Protein AF-A0A6I7PYE2-F1 (afdb_monomer_lite)

pLDDT: mean 78.67, std 21.91, range [22.91, 98.56]

Structure (mmCIF, N/CA/C/O backbone):
data_AF-A0A6I7PYE2-F1
#
_entry.id   AF-A0A6I7PYE2-F1
#
loop_
_atom_site.group_PDB
_atom_site.id
_atom_site.type_symbol
_atom_site.label_atom_id
_atom_site.label_alt_id
_atom_site.label_comp_id
_atom_site.label_asym_id
_atom_site.label_entity_id
_atom_site.label_seq_id
_atom_site.pdbx_PDB_ins_code
_atom_site.Cartn_x
_atom_site.Cartn_y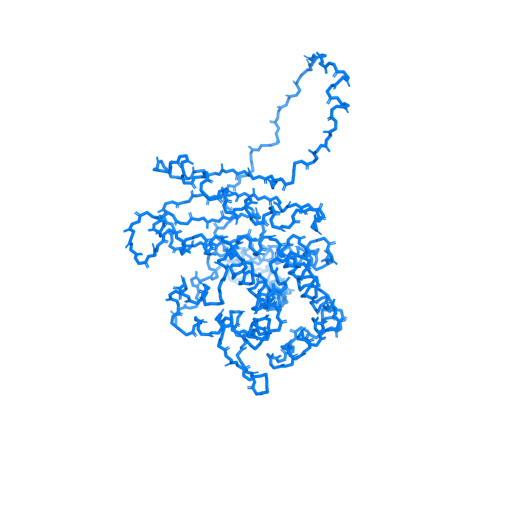
_atom_site.Cartn_z
_atom_site.occupancy
_atom_site.B_iso_or_equiv
_atom_site.auth_seq_id
_atom_site.auth_comp_id
_atom_site.auth_asym_id
_atom_site.auth_atom_id
_atom_site.pdbx_PDB_model_num
ATOM 1 N N . MET A 1 1 ? 2.285 15.926 23.247 1.00 26.69 1 MET A N 1
ATOM 2 C CA . MET A 1 1 ? 0.847 16.260 23.079 1.00 26.69 1 MET A CA 1
ATOM 3 C C . MET A 1 1 ? 0.514 16.662 21.628 1.00 26.69 1 MET A C 1
ATOM 5 O O . MET A 1 1 ? 0.030 17.762 21.401 1.00 26.69 1 MET A O 1
ATOM 9 N N . ARG A 1 2 ? 0.777 15.803 20.625 1.00 23.55 2 ARG A N 1
ATOM 10 C CA . ARG A 1 2 ? 0.498 16.093 19.195 1.00 23.55 2 ARG A CA 1
ATOM 11 C C . ARG A 1 2 ? 0.033 14.871 18.367 1.00 23.55 2 ARG A C 1
ATOM 13 O O . ARG A 1 2 ? 0.072 14.926 17.152 1.00 23.55 2 ARG A O 1
ATOM 20 N N . SER A 1 3 ? -0.454 13.800 19.005 1.00 28.22 3 SER A N 1
ATOM 21 C CA . SER A 1 3 ? -0.825 12.544 18.313 1.00 28.22 3 SER A CA 1
ATOM 22 C C . SER A 1 3 ? -2.333 12.279 18.186 1.00 28.22 3 SER A C 1
ATOM 24 O O . SER A 1 3 ? -2.726 11.251 17.653 1.00 28.22 3 SER A O 1
ATOM 26 N N . TRP A 1 4 ? -3.193 13.185 18.667 1.00 24.52 4 TRP A N 1
ATOM 27 C CA . TRP A 1 4 ? -4.652 12.972 18.685 1.00 24.52 4 TRP A CA 1
ATOM 28 C C . TRP A 1 4 ? -5.385 13.563 17.470 1.00 24.52 4 TRP A C 1
ATOM 30 O O . TRP A 1 4 ? -6.511 13.170 17.185 1.00 24.52 4 TRP A O 1
ATOM 40 N N . TYR A 1 5 ? -4.750 14.459 16.707 1.00 24.28 5 TYR A N 1
ATOM 41 C CA . TYR A 1 5 ? -5.383 15.084 15.537 1.00 24.28 5 TYR A CA 1
ATOM 42 C C . TYR A 1 5 ? -5.463 14.164 14.307 1.00 24.28 5 TYR A C 1
ATOM 44 O O . TYR A 1 5 ? -6.298 14.401 13.441 1.00 24.28 5 TYR A O 1
ATOM 52 N N . PHE A 1 6 ? -4.666 13.090 14.249 1.00 30.31 6 PHE A N 1
ATOM 53 C CA . PHE A 1 6 ? -4.719 12.121 13.147 1.00 30.31 6 PHE A CA 1
ATOM 54 C C . PHE A 1 6 ? -5.844 11.086 13.332 1.00 30.31 6 PHE A C 1
ATOM 56 O O . PHE A 1 6 ? -6.504 10.706 12.371 1.00 30.31 6 PHE A O 1
ATOM 63 N N . ILE A 1 7 ? -6.167 10.738 14.585 1.00 33.59 7 ILE A N 1
ATOM 64 C CA . ILE A 1 7 ? -7.312 9.876 14.932 1.00 33.59 7 ILE A CA 1
ATOM 65 C C . ILE A 1 7 ? -8.646 10.579 14.608 1.00 33.59 7 ILE A C 1
ATOM 67 O O . ILE A 1 7 ? -9.615 9.932 14.217 1.00 33.59 7 ILE A O 1
ATOM 71 N N . LEU A 1 8 ? -8.689 11.916 14.671 1.00 28.23 8 LEU A N 1
ATOM 72 C CA . LEU A 1 8 ? -9.881 12.700 14.331 1.00 28.23 8 LEU A CA 1
ATOM 73 C C . LEU A 1 8 ? -10.146 12.798 12.814 1.00 28.23 8 LEU A C 1
ATOM 75 O O . LEU A 1 8 ? -11.287 13.013 12.412 1.00 28.23 8 LEU A O 1
ATOM 79 N N . ALA A 1 9 ? -9.126 12.616 11.966 1.00 28.23 9 ALA A N 1
ATOM 80 C CA . ALA A 1 9 ? -9.281 12.659 10.509 1.00 28.23 9 ALA A CA 1
ATOM 81 C C . ALA A 1 9 ? -9.960 11.392 9.955 1.00 28.23 9 ALA A C 1
ATOM 83 O O . ALA A 1 9 ? -10.707 11.475 8.982 1.00 28.23 9 ALA A O 1
ATOM 84 N N . CYS A 1 10 ? -9.805 10.251 10.633 1.00 29.27 10 CYS A N 1
ATOM 85 C CA . CYS A 1 10 ? -10.545 9.023 10.325 1.00 29.27 10 CYS A CA 1
ATOM 86 C C . CYS A 1 10 ? -11.992 9.040 10.861 1.00 29.27 10 CYS A C 1
ATOM 88 O O . CYS A 1 10 ? -12.836 8.298 10.368 1.00 29.27 10 CYS A O 1
ATOM 90 N N . LEU A 1 11 ? -12.305 9.922 11.820 1.00 26.98 11 LEU A N 1
ATOM 91 C CA . LEU A 1 11 ? -13.641 10.090 12.415 1.00 26.98 11 LEU A CA 1
ATOM 92 C C . LEU A 1 11 ? -14.551 11.087 11.665 1.00 26.98 11 LEU A C 1
ATOM 94 O O . LEU A 1 11 ? -15.726 11.207 12.000 1.00 26.98 11 LEU A O 1
ATOM 98 N N . LEU A 1 12 ? -14.055 11.784 10.635 1.00 26.77 12 LEU A N 1
ATOM 99 C CA . LEU A 1 12 ? -14.790 12.849 9.927 1.00 26.77 12 LEU A CA 1
ATOM 100 C C . LEU A 1 12 ? -15.352 12.451 8.546 1.00 26.77 12 LEU A C 1
ATOM 102 O O . LEU A 1 12 ? -15.757 13.316 7.773 1.00 26.77 12 LEU A O 1
ATOM 106 N N . VAL A 1 13 ? -15.453 11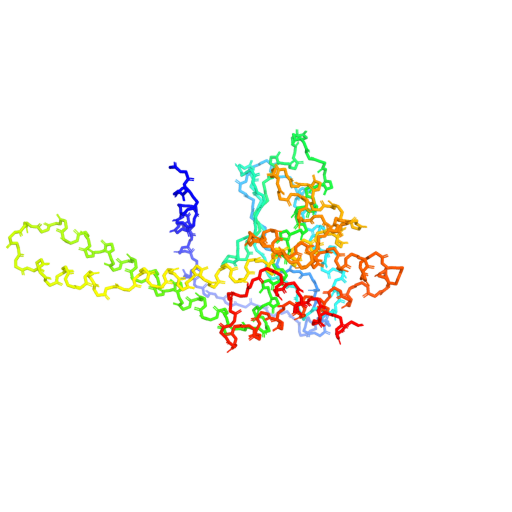.150 8.256 1.00 30.11 13 VAL A N 1
ATOM 107 C CA . VAL A 1 13 ? -16.039 10.603 7.008 1.00 30.11 13 VAL A CA 1
ATOM 108 C C . VAL A 1 13 ? -17.426 9.966 7.250 1.00 30.11 13 VAL A C 1
ATOM 110 O O . VAL A 1 13 ? -17.815 9.006 6.598 1.00 30.11 13 VAL A O 1
ATOM 113 N N . LEU A 1 14 ? -18.205 10.482 8.209 1.00 30.67 14 LEU A N 1
ATOM 114 C CA . LEU A 1 14 ? -19.530 9.938 8.570 1.00 30.67 14 LEU A CA 1
ATOM 115 C C . LEU A 1 14 ? -20.721 10.881 8.325 1.00 30.67 14 LEU A C 1
ATOM 117 O O . LEU A 1 14 ? -21.778 10.704 8.924 1.00 30.67 14 LEU A O 1
ATOM 121 N N . LEU A 1 15 ? -20.619 11.849 7.412 1.00 31.27 15 LEU A N 1
ATOM 122 C CA . LEU A 1 15 ? -21.783 12.628 6.971 1.00 31.27 15 LEU A CA 1
ATOM 123 C C . LEU A 1 15 ? -21.749 12.825 5.449 1.00 31.27 15 LEU A C 1
ATOM 125 O O . LEU A 1 15 ? -20.733 13.275 4.925 1.00 31.27 15 LEU A O 1
ATOM 129 N N . VAL A 1 16 ? -22.894 12.554 4.796 1.00 28.00 16 VAL A N 1
ATOM 130 C CA . VAL A 1 16 ? -23.186 12.545 3.338 1.00 28.00 16 VAL A CA 1
ATOM 131 C C . VAL A 1 16 ? -22.839 11.186 2.686 1.00 28.00 16 VAL A C 1
ATOM 133 O O . VAL A 1 16 ? -21.677 10.826 2.611 1.00 28.00 16 VAL A O 1
ATOM 136 N N . ASP A 1 17 ? -23.749 10.329 2.209 1.00 27.59 17 ASP A N 1
ATOM 137 C CA . ASP A 1 17 ? -25.108 10.537 1.705 1.00 27.59 17 ASP A CA 1
ATOM 138 C C . ASP A 1 17 ? -25.930 9.228 1.793 1.00 27.59 17 ASP A C 1
ATOM 140 O O . ASP A 1 17 ? -25.535 8.188 1.258 1.00 27.59 17 ASP A O 1
ATOM 144 N N . ARG A 1 18 ? -27.084 9.286 2.467 1.00 27.66 18 ARG A N 1
ATOM 145 C CA . ARG A 1 18 ? -28.146 8.268 2.459 1.00 27.66 18 ARG A CA 1
ATOM 146 C C . ARG A 1 18 ? -29.366 8.894 1.779 1.00 27.66 18 ARG A C 1
ATOM 148 O O . ARG A 1 18 ? -30.381 9.101 2.422 1.00 27.66 18 ARG A O 1
ATOM 155 N N . GLU A 1 19 ? -29.282 9.213 0.490 1.00 28.30 19 GLU A N 1
ATOM 156 C CA . GLU A 1 19 ? -30.463 9.655 -0.265 1.00 28.30 19 GLU A CA 1
ATOM 157 C C . GLU A 1 19 ? -30.322 9.413 -1.780 1.00 28.30 19 GLU A C 1
ATOM 159 O O . GLU A 1 19 ? -30.267 10.325 -2.593 1.00 28.30 19 GLU A O 1
ATOM 164 N N . CYS A 1 20 ? -30.268 8.142 -2.199 1.00 26.20 20 CYS A N 1
ATOM 165 C CA . CYS A 1 20 ? -30.586 7.768 -3.588 1.00 26.20 20 CYS A CA 1
ATOM 166 C C . CYS A 1 20 ? -30.966 6.286 -3.737 1.00 26.20 20 CYS A C 1
ATOM 168 O O . CYS A 1 20 ? -30.456 5.572 -4.593 1.00 26.20 20 CYS A O 1
ATOM 170 N N . GLN A 1 21 ? -31.888 5.803 -2.905 1.00 27.38 21 GLN A N 1
ATOM 171 C CA . GLN A 1 21 ? -32.643 4.582 -3.198 1.00 27.38 21 GLN A CA 1
ATOM 172 C C . GLN A 1 21 ? -34.086 4.752 -2.734 1.00 27.38 21 GLN A C 1
ATOM 174 O O . GLN A 1 21 ? -34.454 4.305 -1.657 1.00 27.38 21 GLN A O 1
ATOM 179 N N . ALA A 1 22 ? -34.884 5.439 -3.550 1.00 28.00 22 ALA A N 1
ATOM 180 C CA . ALA A 1 22 ? -36.313 5.185 -3.736 1.00 28.00 22 ALA A CA 1
ATOM 181 C C . ALA A 1 22 ? -36.898 6.265 -4.653 1.00 28.00 22 ALA A C 1
ATOM 183 O O . ALA A 1 22 ? -37.158 7.373 -4.192 1.00 28.00 22 ALA A O 1
ATOM 184 N N . ARG A 1 23 ? -37.143 5.930 -5.929 1.00 26.08 23 ARG A N 1
ATOM 185 C CA . ARG A 1 23 ? -38.438 6.137 -6.612 1.00 26.08 23 ARG A CA 1
ATOM 186 C C . ARG A 1 23 ? -38.371 5.803 -8.114 1.00 26.08 23 ARG A C 1
ATOM 188 O O . ARG A 1 23 ? -37.684 6.451 -8.888 1.00 26.08 23 ARG A O 1
ATOM 195 N N . THR A 1 24 ? -39.188 4.798 -8.447 1.00 27.98 24 THR A N 1
ATOM 196 C CA . THR A 1 24 ? -40.081 4.659 -9.617 1.00 27.98 24 THR A CA 1
ATOM 197 C C . THR A 1 24 ? -39.540 4.370 -11.028 1.00 27.98 24 THR A C 1
ATOM 199 O O . THR A 1 24 ? -38.957 5.212 -11.697 1.00 27.98 24 THR A O 1
ATOM 202 N N . PHE A 1 25 ? -39.907 3.158 -11.470 1.00 27.73 25 PHE A N 1
ATOM 203 C CA . PHE A 1 25 ? -40.280 2.684 -12.813 1.00 27.73 25 PHE A CA 1
ATOM 204 C C . PHE A 1 25 ? -40.881 3.727 -13.781 1.00 27.73 25 PHE A C 1
ATOM 206 O O . PHE A 1 25 ? -41.741 4.499 -13.367 1.00 27.73 25 PHE A O 1
ATOM 213 N N . LEU A 1 26 ? -40.568 3.603 -15.085 1.00 26.30 26 LEU A N 1
ATOM 214 C CA . LEU A 1 26 ? -41.482 3.144 -16.164 1.00 26.30 26 LEU A CA 1
ATOM 215 C C . LEU A 1 26 ? -40.701 2.859 -17.490 1.00 26.30 26 LEU A C 1
ATOM 217 O O . LEU A 1 26 ? -39.543 3.261 -17.598 1.00 26.30 26 LEU A O 1
ATOM 221 N N . PRO A 1 27 ? -41.289 2.112 -18.460 1.00 33.72 27 PRO A N 1
ATOM 222 C CA . PRO A 1 27 ? -40.586 1.335 -19.489 1.00 33.72 27 PRO A CA 1
ATOM 223 C C . PRO A 1 27 ? -40.618 1.933 -20.911 1.00 33.72 27 PRO A C 1
ATOM 225 O O . PRO A 1 27 ? -41.492 2.725 -21.248 1.00 33.72 27 PRO A O 1
ATOM 228 N N . GLY A 1 28 ? -39.750 1.390 -21.778 1.00 23.72 28 GLY A N 1
ATOM 229 C CA . GLY A 1 28 ? -40.004 1.254 -23.218 1.00 23.72 28 GLY A CA 1
ATOM 230 C C . GLY A 1 28 ? -39.165 2.139 -24.143 1.00 23.72 28 GLY A C 1
ATOM 231 O O . GLY A 1 28 ? -39.428 3.326 -24.270 1.00 23.72 28 GLY A O 1
ATOM 232 N N . CYS A 1 29 ? -38.226 1.542 -24.881 1.00 22.91 29 CYS A N 1
ATOM 233 C CA . CYS A 1 29 ? -38.344 1.387 -26.337 1.00 22.91 29 CYS A CA 1
ATOM 234 C C . CYS A 1 29 ? -37.114 0.691 -26.937 1.00 22.91 29 CYS A C 1
ATOM 236 O O . CYS A 1 29 ? -35.966 0.958 -26.598 1.00 22.91 29 CYS A O 1
ATOM 238 N N . SER A 1 30 ? -37.434 -0.218 -27.849 1.00 36.34 30 SER A N 1
ATOM 239 C CA . SER A 1 30 ? -36.611 -0.966 -28.795 1.00 36.34 30 SER A CA 1
ATOM 240 C C . SER A 1 30 ? -35.419 -0.209 -29.396 1.00 36.34 30 SER A C 1
ATOM 242 O O . SER A 1 30 ? -35.601 0.803 -30.069 1.00 36.34 30 SER A O 1
ATOM 244 N N . GLY A 1 31 ? -34.226 -0.795 -29.268 1.00 26.70 31 GLY A N 1
ATOM 245 C CA . GLY A 1 31 ? -33.008 -0.412 -29.981 1.00 26.70 31 GLY A CA 1
ATOM 246 C C . GLY A 1 31 ? -32.153 -1.648 -30.270 1.00 26.70 31 GLY A C 1
ATOM 247 O O . GLY A 1 31 ? -31.437 -2.121 -29.401 1.00 26.70 31 GLY A O 1
ATOM 248 N N . SER A 1 32 ? -32.334 -2.192 -31.476 1.00 30.77 32 SER A N 1
ATOM 249 C CA . SER A 1 32 ? -31.570 -3.210 -32.221 1.00 30.77 32 SER A CA 1
ATOM 250 C C . SER A 1 32 ? -30.588 -4.148 -31.486 1.00 30.77 32 SER A C 1
ATOM 252 O O . SER A 1 32 ? -29.537 -3.735 -30.994 1.00 30.77 32 SER A O 1
ATOM 254 N N . LEU A 1 33 ? -30.837 -5.454 -31.630 1.00 30.59 33 LEU A N 1
ATOM 255 C CA . LEU A 1 33 ? -29.948 -6.577 -31.288 1.00 30.59 33 LEU A CA 1
ATOM 256 C C . LEU A 1 33 ? -28.537 -6.501 -31.930 1.00 30.59 33 LEU A C 1
ATOM 258 O O . LEU A 1 33 ? -27.636 -7.220 -31.514 1.00 30.59 33 LEU A O 1
ATOM 262 N N . SER A 1 34 ? -28.314 -5.617 -32.909 1.00 30.23 34 SER A N 1
ATOM 263 C CA . SER A 1 34 ? -26.997 -5.331 -33.497 1.00 30.23 34 SER A CA 1
ATOM 264 C C . SER A 1 34 ? -26.065 -4.527 -32.578 1.00 30.23 34 SER A C 1
ATOM 266 O O . SER A 1 34 ? -24.856 -4.557 -32.779 1.00 30.23 34 SER A O 1
ATOM 268 N N . ALA A 1 35 ? -26.583 -3.874 -31.529 1.00 34.03 35 ALA A N 1
ATOM 269 C CA . ALA A 1 35 ? -25.764 -3.254 -30.478 1.00 34.03 35 ALA A CA 1
ATOM 270 C C . ALA A 1 35 ? -25.204 -4.278 -29.467 1.00 34.03 35 ALA A C 1
ATOM 272 O O . ALA A 1 35 ? -24.284 -3.959 -28.723 1.00 34.03 35 ALA A O 1
ATOM 273 N N . LEU A 1 36 ? -25.727 -5.511 -29.461 1.00 31.47 36 LEU A N 1
ATOM 274 C CA . LEU A 1 36 ? -25.260 -6.607 -28.603 1.00 31.47 36 LEU A CA 1
ATOM 275 C C . LEU A 1 36 ? -24.094 -7.405 -29.217 1.00 31.47 36 LEU A C 1
ATOM 277 O O . LEU A 1 36 ? -23.518 -8.252 -28.541 1.00 31.47 36 LEU A O 1
ATOM 281 N N . LEU A 1 37 ? -23.761 -7.159 -30.492 1.00 32.03 37 LEU A N 1
ATOM 282 C CA . LEU A 1 37 ? -22.790 -7.950 -31.261 1.00 32.03 37 LEU A CA 1
ATOM 283 C C . LEU A 1 37 ? -21.624 -7.138 -31.844 1.00 32.03 37 LEU A C 1
ATOM 285 O O . LEU A 1 37 ? -20.729 -7.722 -32.452 1.00 32.03 37 LEU A O 1
ATOM 289 N N . ASN A 1 38 ? -21.566 -5.827 -31.598 1.00 33.59 38 ASN A N 1
ATOM 290 C CA . ASN A 1 38 ? -20.310 -5.096 -31.725 1.00 33.59 38 ASN A CA 1
ATOM 291 C C . ASN A 1 38 ? -19.472 -5.421 -30.494 1.00 33.59 38 ASN A C 1
ATOM 293 O O . ASN A 1 38 ? -19.675 -4.836 -29.434 1.00 33.59 38 ASN A O 1
ATOM 297 N N . SER A 1 39 ? -18.612 -6.429 -30.656 1.00 35.56 39 SER A N 1
ATOM 298 C CA . SER A 1 39 ? -17.422 -6.716 -29.859 1.00 35.56 39 SER A CA 1
ATOM 299 C C . SER A 1 39 ? -17.209 -5.716 -28.724 1.00 35.56 39 SER A C 1
ATOM 301 O O . SER A 1 39 ? -16.708 -4.612 -28.948 1.00 35.56 39 SER A O 1
ATOM 303 N N . HIS A 1 40 ? -17.583 -6.116 -27.508 1.00 35.72 40 HIS A N 1
ATOM 304 C CA . HIS A 1 40 ? -17.024 -5.531 -26.302 1.00 35.72 40 HIS A CA 1
ATOM 305 C C . HIS A 1 40 ? -15.501 -5.727 -26.375 1.00 35.72 40 HIS A C 1
ATOM 307 O O . HIS A 1 40 ? -14.956 -6.665 -25.798 1.00 35.72 40 HIS A O 1
ATOM 313 N N . GLU A 1 41 ? -14.795 -4.822 -27.054 1.00 40.56 41 GLU A N 1
ATOM 314 C CA . GLU A 1 41 ? -13.572 -4.301 -26.471 1.00 40.56 41 GLU A CA 1
ATOM 315 C C . GLU A 1 41 ? -14.018 -3.808 -25.099 1.00 40.56 41 GLU A C 1
ATOM 317 O O . GLU A 1 41 ? -14.617 -2.740 -24.962 1.00 40.56 41 GLU A O 1
ATOM 322 N N . GLN A 1 42 ? -13.869 -4.660 -24.083 1.00 46.62 42 GLN A N 1
ATOM 323 C CA . GLN A 1 42 ? -13.898 -4.194 -22.712 1.00 46.62 42 GLN A CA 1
ATOM 324 C C . GLN A 1 42 ? -12.870 -3.076 -22.677 1.00 46.62 42 GLN A C 1
ATOM 326 O O . GLN A 1 42 ? -11.669 -3.320 -22.790 1.00 46.62 42 GLN A O 1
ATOM 331 N N . THR A 1 43 ? -13.354 -1.839 -22.642 1.00 48.06 43 THR A N 1
ATOM 332 C CA . THR A 1 43 ? -12.497 -0.670 -22.573 1.00 48.06 43 THR A CA 1
ATOM 333 C C . THR A 1 43 ? -11.634 -0.869 -21.342 1.00 48.06 43 THR A C 1
ATOM 335 O O . THR A 1 43 ? -12.153 -0.863 -20.227 1.00 48.06 43 THR A O 1
ATOM 338 N N . TYR A 1 44 ? -10.328 -1.057 -21.538 1.00 62.44 44 TYR A N 1
ATOM 339 C CA . TYR A 1 44 ? -9.346 -1.258 -20.467 1.00 62.44 44 TYR A CA 1
ATOM 340 C C . TYR A 1 44 ? -9.114 0.031 -19.649 1.00 62.44 44 TYR A C 1
ATOM 342 O O . TYR A 1 44 ? -8.132 0.186 -18.932 1.00 62.44 44 TYR A O 1
ATOM 350 N N . HIS A 1 45 ? -10.033 0.988 -19.759 1.00 69.44 45 HIS A N 1
ATOM 351 C CA . HIS A 1 45 ? -10.022 2.219 -19.005 1.00 69.44 45 HIS A CA 1
ATOM 352 C C . HIS A 1 45 ? -10.785 2.011 -17.690 1.00 69.44 45 HIS A C 1
ATOM 354 O O . HIS A 1 45 ? -11.883 1.444 -17.695 1.00 69.44 45 HIS A O 1
ATOM 360 N N . PRO A 1 46 ? -10.235 2.466 -16.554 1.00 73.94 46 PRO A N 1
ATOM 361 C CA . PRO A 1 46 ? -10.923 2.410 -15.272 1.00 73.94 46 PRO A CA 1
ATOM 362 C C . PRO A 1 46 ? -12.259 3.149 -15.339 1.00 73.94 46 PRO A C 1
ATOM 364 O O . PRO A 1 46 ? -12.388 4.201 -15.967 1.00 73.94 46 PRO A O 1
ATOM 367 N N . VAL A 1 47 ? -13.255 2.635 -14.618 1.00 77.69 47 VAL A N 1
ATOM 368 C CA . VAL A 1 47 ? -14.492 3.384 -14.378 1.00 77.69 47 VAL A CA 1
ATOM 369 C C . VAL A 1 47 ? -14.174 4.477 -13.362 1.00 77.69 47 VAL A C 1
ATOM 371 O O . VAL A 1 47 ? -14.050 4.192 -12.168 1.00 77.69 47 VAL A O 1
ATOM 374 N N . ILE A 1 48 ? -14.022 5.714 -13.841 1.00 79.12 48 ILE A N 1
ATOM 375 C CA . ILE A 1 48 ? -13.695 6.877 -13.010 1.00 79.12 48 ILE A CA 1
ATOM 376 C C . ILE A 1 48 ? -14.908 7.794 -12.887 1.00 79.12 48 ILE A C 1
ATOM 378 O O . ILE A 1 48 ? -15.381 8.365 -13.871 1.00 79.12 48 ILE A O 1
ATOM 382 N N . ARG A 1 49 ? -15.376 8.004 -11.655 1.00 81.62 49 ARG A N 1
ATOM 383 C CA . ARG A 1 49 ? -16.334 9.069 -11.341 1.00 81.62 49 ARG A CA 1
ATOM 384 C C . ARG A 1 49 ? -15.578 10.307 -10.886 1.00 81.62 49 ARG A C 1
ATOM 386 O O . ARG A 1 49 ? -14.887 10.256 -9.874 1.00 81.62 49 ARG A O 1
ATOM 393 N N . VAL A 1 50 ? -15.719 11.418 -11.607 1.00 78.81 50 VAL A N 1
ATOM 394 C CA . VAL A 1 50 ? -15.047 12.675 -11.251 1.00 78.81 50 VAL A CA 1
ATOM 395 C C . VAL A 1 50 ? -15.984 13.579 -10.459 1.00 78.81 50 VAL A C 1
ATOM 397 O O . VAL A 1 50 ? -17.023 14.001 -10.965 1.00 78.81 50 VAL A O 1
ATOM 400 N N . THR A 1 51 ? -15.573 13.947 -9.249 1.00 81.00 51 THR A N 1
ATOM 401 C CA . THR A 1 51 ? -16.267 14.935 -8.417 1.00 81.00 51 THR A CA 1
ATOM 402 C C . THR A 1 51 ? -15.423 16.200 -8.304 1.00 81.00 51 THR A C 1
ATOM 404 O O . THR A 1 51 ? -14.289 16.175 -7.816 1.00 81.00 51 THR A O 1
ATOM 407 N N . ARG A 1 52 ? -15.984 17.338 -8.733 1.00 76.44 52 ARG A N 1
ATOM 408 C CA . ARG A 1 52 ? -15.353 18.660 -8.611 1.00 76.44 52 ARG A CA 1
ATOM 409 C C . ARG A 1 52 ? -15.948 19.395 -7.420 1.00 76.44 52 ARG A C 1
ATOM 411 O O . ARG A 1 52 ? -17.099 19.811 -7.454 1.00 76.44 52 ARG A O 1
ATOM 418 N N . THR A 1 53 ? -15.149 19.597 -6.381 1.00 70.56 53 THR A N 1
ATOM 419 C CA . THR A 1 53 ? -15.614 20.288 -5.161 1.00 70.56 53 THR A CA 1
ATOM 420 C C . THR A 1 53 ? -15.282 21.781 -5.146 1.00 70.56 53 THR A C 1
ATOM 422 O O . THR A 1 53 ? -15.683 22.502 -4.237 1.00 70.56 53 THR A O 1
ATOM 425 N N . ALA A 1 54 ? -14.567 22.279 -6.160 1.00 65.25 54 ALA A N 1
ATOM 426 C CA . ALA A 1 54 ? -14.140 23.669 -6.236 1.00 65.25 54 ALA A CA 1
ATOM 427 C C . ALA A 1 54 ? -14.474 24.302 -7.589 1.00 65.25 54 ALA A C 1
ATOM 429 O O . ALA A 1 54 ? -14.048 23.812 -8.634 1.00 65.25 54 ALA A O 1
ATOM 430 N N . LYS A 1 55 ? -15.129 25.472 -7.553 1.00 60.00 55 LYS A N 1
ATOM 431 C CA . LYS A 1 55 ? -15.526 26.265 -8.736 1.00 60.00 55 LYS A CA 1
ATOM 432 C C . LYS A 1 55 ? -14.372 26.659 -9.670 1.00 60.00 55 LYS A C 1
ATOM 434 O O . LYS A 1 55 ? -14.624 27.123 -10.770 1.00 60.00 55 LYS A O 1
ATOM 439 N N . ARG A 1 56 ? -13.115 26.536 -9.230 1.00 66.88 56 ARG A N 1
ATOM 440 C CA . ARG A 1 56 ? -11.946 26.947 -10.018 1.00 66.88 56 ARG A CA 1
ATOM 441 C C . ARG A 1 56 ? -11.364 25.841 -10.894 1.00 66.88 56 ARG A C 1
ATOM 443 O O . ARG A 1 56 ? -10.552 26.183 -11.743 1.00 66.88 56 ARG A O 1
ATOM 450 N N . LEU A 1 57 ? -11.700 24.563 -10.677 1.00 68.81 57 LEU A N 1
ATOM 451 C CA . LEU A 1 57 ? -11.165 23.425 -11.448 1.00 68.81 57 LEU A CA 1
ATOM 452 C C . LEU A 1 57 ? -11.523 23.535 -12.935 1.00 68.81 57 LEU A C 1
ATOM 454 O O . LEU A 1 57 ? -12.695 23.665 -13.273 1.00 68.81 57 LEU A O 1
ATOM 458 N N . THR A 1 58 ? -10.506 23.485 -13.793 1.00 77.56 58 THR A N 1
ATOM 459 C CA . THR A 1 58 ? -10.648 23.518 -15.253 1.00 77.56 58 THR A CA 1
ATOM 460 C C . THR A 1 58 ? -10.763 22.100 -15.804 1.00 77.56 58 THR A C 1
ATOM 462 O O . THR A 1 58 ? -10.291 21.150 -15.177 1.00 77.56 58 THR A O 1
ATOM 465 N N . ASP A 1 59 ? -11.354 21.946 -16.989 1.00 80.94 59 ASP A N 1
ATOM 466 C CA . ASP A 1 59 ? -11.432 20.646 -17.671 1.00 80.94 59 ASP A CA 1
ATOM 467 C C . ASP A 1 59 ? -10.041 20.067 -17.943 1.00 80.94 59 ASP A C 1
ATOM 469 O O . ASP A 1 59 ? -9.807 18.888 -17.698 1.00 80.94 59 ASP A O 1
ATOM 473 N N . ARG A 1 60 ? -9.079 20.932 -18.278 1.00 80.88 60 ARG A N 1
ATOM 474 C CA . ARG A 1 60 ? -7.678 20.555 -18.476 1.00 80.88 60 ARG A CA 1
ATOM 475 C C . ARG A 1 60 ? -7.044 19.905 -17.245 1.00 80.88 60 ARG A C 1
ATOM 477 O O . ARG A 1 60 ? -6.205 19.025 -17.397 1.00 80.88 60 ARG A O 1
ATOM 484 N N . ASP A 1 61 ? -7.401 20.316 -16.023 1.00 74.44 61 ASP A N 1
ATOM 485 C CA . ASP A 1 61 ? -6.864 19.650 -14.823 1.00 74.44 61 ASP A CA 1
ATOM 486 C C . ASP A 1 61 ? -7.393 18.219 -14.717 1.00 74.44 61 ASP A C 1
ATOM 488 O O . ASP A 1 61 ? -6.647 17.312 -14.359 1.00 74.44 61 ASP A O 1
ATOM 492 N N . VAL A 1 62 ? -8.673 18.025 -15.046 1.00 79.00 62 VAL A N 1
ATOM 493 C CA . VAL A 1 62 ? -9.308 16.706 -15.037 1.00 79.00 62 VAL A CA 1
ATOM 494 C C . VAL A 1 62 ? -8.674 15.819 -16.097 1.00 79.00 62 VAL A C 1
ATOM 496 O O . VAL A 1 62 ? -8.236 14.721 -15.775 1.00 79.00 62 VAL A O 1
ATOM 499 N N . GLU A 1 63 ? -8.568 16.310 -17.330 1.00 83.12 63 GLU A N 1
ATOM 500 C CA . GLU A 1 63 ? -7.941 15.600 -18.449 1.00 83.12 63 GLU A CA 1
ATOM 501 C C . GLU A 1 63 ? -6.510 15.183 -18.125 1.00 83.12 63 GLU A C 1
ATOM 503 O O . GLU A 1 63 ? -6.131 14.041 -18.350 1.00 83.12 63 GLU A O 1
ATOM 508 N N . ASN A 1 64 ? -5.730 16.082 -17.530 1.00 82.56 64 ASN A N 1
ATOM 509 C CA . ASN A 1 64 ? -4.367 15.796 -17.114 1.00 82.56 64 ASN A CA 1
ATOM 510 C C . ASN A 1 64 ? -4.288 14.684 -16.060 1.00 82.56 64 ASN A C 1
ATOM 512 O O . ASN A 1 64 ? -3.481 13.768 -16.201 1.00 82.56 64 ASN A O 1
ATOM 516 N N . SER A 1 65 ? -5.106 14.754 -15.003 1.00 82.12 65 SER A N 1
ATOM 517 C CA . SER A 1 65 ? -5.133 13.711 -13.970 1.00 82.12 65 SER A CA 1
ATOM 518 C C . SER A 1 65 ? -5.595 12.367 -14.533 1.00 82.12 65 SER A C 1
ATOM 520 O O . SER A 1 65 ? -5.023 11.331 -14.201 1.00 82.12 65 SER A O 1
ATOM 522 N N . LEU A 1 66 ? -6.595 12.379 -15.416 1.00 84.56 66 LEU A N 1
ATOM 523 C CA . LEU A 1 66 ? -7.038 11.183 -16.128 1.00 84.56 66 LEU A CA 1
ATOM 524 C C . LEU A 1 66 ? -5.940 10.635 -17.045 1.00 84.56 66 LEU A C 1
ATOM 526 O O . LEU A 1 66 ? -5.758 9.426 -17.095 1.00 84.56 66 LEU A O 1
ATOM 530 N N . GLY A 1 67 ? -5.172 11.502 -17.708 1.00 85.25 67 GLY A N 1
ATOM 531 C CA . GLY A 1 67 ? -4.061 11.119 -18.576 1.00 85.25 67 GLY A CA 1
ATOM 532 C C . GLY A 1 67 ? -2.986 10.308 -17.852 1.00 85.25 67 GLY A C 1
ATOM 533 O O . GLY A 1 67 ? -2.548 9.293 -18.381 1.00 85.25 67 GLY A O 1
ATOM 534 N N . VAL A 1 68 ? -2.620 10.690 -16.621 1.00 86.44 68 VAL A N 1
ATOM 535 C CA . VAL A 1 68 ? -1.691 9.903 -15.782 1.00 86.44 68 VAL A CA 1
ATOM 536 C C . VAL A 1 68 ? -2.273 8.523 -15.476 1.00 86.44 68 VAL A C 1
ATOM 538 O O . VAL A 1 68 ? -1.612 7.509 -15.682 1.00 86.44 68 VAL A O 1
ATOM 541 N N . ILE A 1 69 ? -3.532 8.477 -15.031 1.00 87.75 69 ILE A N 1
ATOM 542 C CA . ILE A 1 69 ? -4.208 7.220 -14.692 1.00 87.75 69 ILE A CA 1
ATOM 543 C C . ILE A 1 69 ? -4.294 6.304 -15.921 1.00 87.75 69 ILE A C 1
ATOM 545 O O . ILE A 1 69 ? -4.019 5.109 -15.825 1.00 87.75 69 ILE A O 1
ATOM 549 N N . TYR A 1 70 ? -4.655 6.839 -17.086 1.00 89.00 70 TYR A N 1
ATOM 550 C CA . TYR A 1 70 ? -4.742 6.063 -18.321 1.00 89.00 70 TYR A CA 1
ATOM 551 C C . TYR A 1 70 ? -3.376 5.576 -18.793 1.00 89.00 70 TYR A C 1
ATOM 553 O O . TYR A 1 70 ? -3.271 4.398 -19.109 1.00 89.00 70 TYR A O 1
ATOM 561 N N . ALA A 1 71 ? -2.331 6.405 -18.732 1.00 87.94 71 ALA A N 1
ATOM 562 C CA . ALA A 1 71 ? -0.974 5.984 -19.078 1.00 87.94 71 ALA A CA 1
ATOM 563 C C . ALA A 1 71 ? -0.504 4.786 -18.231 1.00 87.94 71 ALA A C 1
ATOM 565 O O . ALA A 1 71 ? 0.066 3.836 -18.763 1.00 87.94 71 ALA A O 1
ATOM 566 N N . ILE A 1 72 ? -0.802 4.787 -16.926 1.00 89.00 72 ILE A N 1
ATOM 567 C CA . ILE A 1 72 ? -0.470 3.663 -16.038 1.00 89.00 72 ILE A CA 1
ATOM 568 C C . ILE A 1 72 ? -1.296 2.415 -16.385 1.00 89.00 72 ILE A C 1
ATOM 570 O O . ILE A 1 72 ? -0.765 1.309 -16.388 1.00 89.00 72 ILE A O 1
ATOM 574 N N . ASN A 1 73 ? -2.584 2.549 -16.710 1.00 88.69 73 ASN A N 1
ATOM 575 C CA . ASN A 1 73 ? -3.375 1.388 -17.138 1.00 88.69 73 ASN A CA 1
ATOM 576 C C . ASN A 1 73 ? -2.902 0.826 -18.476 1.00 88.69 73 ASN A C 1
ATOM 578 O O . ASN A 1 73 ? -2.822 -0.390 -18.626 1.00 88.69 73 ASN A O 1
ATOM 582 N N . ASP A 1 74 ? -2.558 1.691 -19.426 1.00 88.12 74 ASP A N 1
ATOM 583 C CA . ASP A 1 74 ? -2.031 1.278 -20.722 1.00 88.12 74 ASP A CA 1
ATOM 584 C C . ASP A 1 74 ? -0.703 0.528 -20.563 1.00 88.12 74 ASP A C 1
ATOM 586 O O . ASP A 1 74 ? -0.500 -0.487 -21.231 1.00 88.12 74 ASP A O 1
ATOM 590 N N . PHE A 1 75 ? 0.147 0.943 -19.614 1.00 86.06 75 PHE A N 1
ATOM 591 C CA . PHE A 1 75 ? 1.351 0.197 -19.237 1.00 86.06 75 PHE A CA 1
ATOM 592 C C . PHE A 1 75 ? 1.027 -1.247 -18.820 1.00 86.06 75 PHE A C 1
ATOM 594 O O . PHE A 1 75 ? 1.743 -2.167 -19.200 1.00 86.06 75 PHE A O 1
ATOM 601 N N . PHE A 1 76 ? -0.083 -1.479 -18.116 1.00 84.19 76 PHE A N 1
ATOM 602 C CA . PHE A 1 76 ? -0.528 -2.813 -17.693 1.00 84.19 76 PHE A CA 1
ATOM 603 C C . PHE A 1 76 ? -1.501 -3.504 -18.656 1.00 84.19 76 PHE A C 1
ATOM 605 O O . PHE A 1 76 ? -2.092 -4.522 -18.283 1.00 84.19 76 PHE A O 1
ATOM 612 N N . LYS A 1 77 ? -1.737 -2.975 -19.859 1.00 84.25 77 LYS A N 1
ATOM 613 C CA . LYS A 1 77 ? -2.819 -3.444 -20.735 1.00 84.25 77 LYS A CA 1
ATOM 614 C C . LYS A 1 77 ? -2.736 -4.944 -21.026 1.00 84.25 77 LYS A C 1
ATOM 616 O O . LYS A 1 77 ? -1.748 -5.435 -21.561 1.00 84.25 77 LYS A O 1
ATOM 621 N N . GLY A 1 78 ? -3.806 -5.666 -20.684 1.00 78.06 78 GLY A N 1
ATOM 622 C CA . GLY A 1 78 ? -3.913 -7.118 -20.879 1.00 78.06 78 GLY A CA 1
ATOM 623 C C . GLY A 1 78 ? -3.139 -7.970 -19.865 1.00 78.06 78 GLY A C 1
ATOM 624 O O . GLY A 1 78 ? -3.159 -9.193 -19.973 1.00 78.06 78 GLY A O 1
ATOM 625 N N . LEU A 1 79 ? -2.476 -7.351 -18.884 1.00 78.25 79 LEU A N 1
ATOM 626 C CA . LEU A 1 79 ? -1.714 -8.050 -17.847 1.00 78.25 79 LEU A CA 1
ATOM 627 C C . LEU A 1 79 ? -2.461 -8.129 -16.515 1.00 78.25 79 LEU A C 1
ATOM 629 O O . LEU A 1 79 ? -2.336 -9.141 -15.818 1.00 78.25 79 LEU A O 1
ATOM 633 N N . LEU A 1 80 ? -3.238 -7.095 -16.180 1.00 78.62 80 LEU A N 1
ATOM 634 C CA . LEU A 1 80 ? -4.118 -7.088 -15.013 1.00 78.62 80 LEU A CA 1
ATOM 635 C C . LEU A 1 80 ? -5.551 -7.449 -15.438 1.00 78.62 80 LEU A C 1
ATOM 637 O O . LEU A 1 80 ? -5.985 -7.071 -16.527 1.00 78.62 80 LEU A O 1
ATOM 641 N N . PRO A 1 81 ? -6.297 -8.196 -14.606 1.00 69.38 81 PRO A N 1
ATOM 642 C CA . PRO A 1 81 ? -7.598 -8.737 -14.987 1.00 69.38 81 PRO A CA 1
ATOM 643 C C . PRO A 1 81 ? -8.611 -7.642 -15.336 1.00 69.38 81 PRO A C 1
ATOM 645 O O . PRO A 1 81 ? -9.340 -7.815 -16.305 1.00 69.38 81 PRO A O 1
ATOM 648 N N . LEU A 1 82 ? -8.623 -6.515 -14.609 1.00 72.75 82 LEU A N 1
ATOM 649 C CA . LEU A 1 82 ? -9.349 -5.281 -14.931 1.00 72.75 82 LEU A CA 1
ATOM 650 C C . LEU A 1 82 ? -8.707 -4.085 -14.191 1.00 72.75 82 LEU A C 1
ATOM 652 O O . LEU A 1 82 ? -8.115 -4.275 -13.128 1.00 72.75 82 LEU A O 1
ATOM 656 N N . PRO A 1 83 ? -8.836 -2.848 -14.702 1.00 79.62 83 PRO A N 1
ATOM 657 C CA . PRO A 1 83 ? -8.385 -1.655 -13.990 1.00 79.62 83 PRO A CA 1
ATOM 658 C C . PRO A 1 83 ? -9.282 -1.344 -12.768 1.00 79.62 83 PRO A C 1
ATOM 660 O O . PRO A 1 83 ? -10.497 -1.582 -12.808 1.00 79.62 83 PRO A O 1
ATOM 663 N N . PRO A 1 84 ? -8.734 -0.763 -11.681 1.00 81.50 84 PRO A N 1
ATOM 664 C CA . PRO A 1 84 ? -9.501 -0.440 -10.479 1.00 81.50 84 PRO A CA 1
ATOM 665 C C . PRO A 1 84 ? -10.607 0.588 -10.759 1.00 81.50 84 PRO A C 1
ATOM 667 O O . PRO A 1 84 ? -10.406 1.585 -11.454 1.00 81.50 84 PRO A O 1
ATOM 670 N N . LYS A 1 85 ? -11.785 0.382 -10.157 1.00 83.00 85 LYS A N 1
ATOM 671 C CA . LYS A 1 85 ? -12.862 1.388 -10.142 1.00 83.00 85 LYS A CA 1
ATOM 672 C C . LYS A 1 85 ? -12.520 2.493 -9.148 1.00 83.00 85 LYS A C 1
ATOM 674 O O . LYS A 1 85 ? -12.184 2.182 -8.007 1.00 83.00 85 LYS A O 1
ATOM 679 N N . LEU A 1 86 ? -12.670 3.753 -9.551 1.00 82.38 86 LEU A N 1
ATOM 680 C CA . LEU A 1 86 ? -12.229 4.906 -8.765 1.00 82.38 86 LEU A CA 1
ATOM 681 C C . LEU A 1 86 ? -13.255 6.039 -8.704 1.00 82.38 86 LEU A C 1
ATOM 683 O O . LEU A 1 86 ? -13.890 6.398 -9.696 1.00 82.38 86 LEU A O 1
ATOM 687 N N . ASN A 1 87 ? -13.315 6.690 -7.547 1.00 82.12 87 ASN A N 1
ATOM 688 C CA . ASN A 1 87 ? -13.922 8.004 -7.370 1.00 82.12 87 ASN A CA 1
ATOM 689 C C . ASN A 1 87 ? -12.808 9.061 -7.322 1.00 82.12 87 ASN A C 1
ATOM 691 O O . ASN A 1 87 ? -12.169 9.264 -6.291 1.00 82.12 87 ASN A O 1
ATOM 695 N N . LEU A 1 88 ? -12.557 9.757 -8.427 1.00 80.00 88 LEU A N 1
ATOM 696 C CA . LEU A 1 88 ? -11.573 10.836 -8.466 1.00 80.00 88 LEU A CA 1
ATOM 697 C C . LEU A 1 88 ? -12.195 12.126 -7.925 1.00 80.00 88 LEU A C 1
ATOM 699 O O . LEU A 1 88 ? -13.068 12.727 -8.553 1.00 80.00 88 LEU A O 1
ATOM 703 N N . THR A 1 89 ? -11.732 12.579 -6.765 1.00 80.12 89 THR A N 1
ATOM 704 C CA . THR A 1 89 ? -12.177 13.837 -6.162 1.00 80.12 89 THR A CA 1
ATOM 705 C C . THR A 1 89 ? -11.085 14.888 -6.263 1.00 80.12 89 THR A C 1
ATOM 707 O O . THR A 1 89 ? -10.023 14.788 -5.655 1.00 80.12 89 THR A O 1
ATOM 710 N N . LEU A 1 90 ? -11.364 15.954 -7.006 1.00 72.12 90 LEU A N 1
ATOM 711 C CA . LEU A 1 90 ? -10.445 17.080 -7.132 1.00 72.12 90 LEU A CA 1
ATOM 712 C C . LEU A 1 90 ? -10.865 18.178 -6.148 1.00 72.12 90 LEU A C 1
ATOM 714 O O . LEU A 1 90 ? -12.011 18.654 -6.179 1.00 72.12 90 LEU A O 1
ATOM 718 N N . ARG A 1 91 ? -9.943 18.587 -5.264 1.00 72.06 91 ARG A N 1
ATOM 719 C CA . ARG A 1 91 ? -10.182 19.605 -4.225 1.00 72.06 91 ARG A CA 1
ATOM 720 C C . ARG A 1 91 ? -9.200 20.767 -4.350 1.00 72.06 91 ARG A C 1
ATOM 722 O O . ARG A 1 91 ? -8.038 20.593 -4.688 1.00 72.06 91 ARG A O 1
ATOM 729 N N . TYR A 1 92 ? -9.649 21.983 -4.042 1.00 62.28 92 TYR A N 1
ATOM 730 C CA . TYR A 1 92 ? -8.781 23.175 -4.034 1.00 62.28 92 TYR A CA 1
ATOM 731 C C . TYR A 1 92 ? -8.163 23.464 -2.651 1.00 62.28 92 TYR A C 1
ATOM 733 O O . TYR A 1 92 ? -7.257 24.286 -2.545 1.00 62.28 92 TYR A O 1
ATOM 741 N N . THR A 1 93 ? -8.644 22.810 -1.590 1.00 56.78 93 THR A N 1
ATOM 742 C CA . THR A 1 93 ? -8.413 23.230 -0.196 1.00 56.78 93 THR A CA 1
ATOM 743 C C . THR A 1 93 ? -7.530 22.302 0.641 1.00 56.78 93 THR A C 1
ATOM 745 O O . THR A 1 93 ? -7.143 22.710 1.733 1.00 56.78 93 THR A O 1
ATOM 748 N N . SER A 1 94 ? -7.179 21.099 0.172 1.00 55.66 94 SER A N 1
ATOM 749 C CA . SER A 1 94 ? -6.259 20.207 0.895 1.00 55.66 94 SER A CA 1
ATOM 750 C C . SER A 1 94 ? -4.790 20.496 0.549 1.00 55.66 94 SER A C 1
ATOM 752 O O . SER A 1 94 ? -4.486 21.117 -0.472 1.00 55.66 94 SER A O 1
ATOM 754 N N . TYR A 1 95 ? -3.872 20.087 1.431 1.00 56.72 95 TYR A N 1
ATOM 755 C CA . TYR A 1 95 ? -2.417 20.226 1.247 1.00 56.72 95 TYR A CA 1
ATOM 756 C C . TYR A 1 95 ? -1.721 18.914 0.841 1.00 56.72 95 TYR A C 1
ATOM 758 O O . TYR A 1 95 ? -0.551 18.955 0.460 1.00 56.72 95 TYR A O 1
ATOM 766 N N . LYS A 1 96 ? -2.423 17.774 0.908 1.00 61.12 96 LYS A N 1
ATOM 767 C CA . LYS A 1 96 ? -1.896 16.434 0.609 1.00 61.12 96 LYS A CA 1
ATOM 768 C C . LYS A 1 96 ? -2.780 15.727 -0.421 1.00 61.12 96 LYS A C 1
ATOM 770 O O . LYS A 1 96 ? -4.004 15.857 -0.343 1.00 61.12 96 LYS A O 1
ATOM 775 N N . THR A 1 97 ? -2.147 15.085 -1.404 1.00 58.56 97 THR A N 1
ATOM 776 C CA . THR A 1 97 ? -2.775 14.047 -2.235 1.00 58.56 97 THR A CA 1
ATOM 777 C C . THR A 1 97 ? -2.855 12.803 -1.366 1.00 58.56 97 THR A C 1
ATOM 779 O O . THR A 1 97 ? -1.951 12.605 -0.560 1.00 58.56 97 THR A O 1
ATOM 782 N N . PHE A 1 98 ? -3.956 12.063 -1.432 1.00 73.50 98 PHE A N 1
ATOM 783 C CA . PHE A 1 98 ? -4.073 10.792 -0.723 1.00 73.50 98 PHE A CA 1
ATOM 784 C C . PHE A 1 98 ? -5.151 9.910 -1.352 1.00 73.50 98 PHE A C 1
ATOM 786 O O . PHE A 1 98 ? -6.202 10.388 -1.805 1.00 73.50 98 PHE A O 1
ATOM 793 N N . TYR A 1 99 ? -4.906 8.609 -1.341 1.00 68.06 99 TYR A N 1
ATOM 794 C CA . TYR A 1 99 ? -5.879 7.575 -1.647 1.00 68.06 99 TYR A CA 1
ATOM 795 C C . TYR A 1 99 ? -6.627 7.127 -0.383 1.00 68.06 99 TYR A C 1
ATOM 797 O O . TYR A 1 99 ? -6.043 6.772 0.638 1.00 68.06 99 TYR A O 1
ATOM 805 N N . VAL A 1 100 ? -7.959 7.111 -0.453 1.00 68.75 100 VAL A N 1
ATOM 806 C CA . VAL A 1 100 ? -8.845 6.592 0.594 1.00 68.75 100 VAL A CA 1
ATOM 807 C C . VAL A 1 100 ? -9.372 5.232 0.163 1.00 68.75 100 VAL A C 1
ATOM 809 O O . VAL A 1 100 ? -10.329 5.132 -0.612 1.00 68.75 100 VAL A O 1
ATOM 812 N N . HIS A 1 101 ? -8.764 4.187 0.720 1.00 61.38 101 HIS A N 1
ATOM 813 C CA . HIS A 1 101 ? -9.049 2.791 0.396 1.00 61.38 101 HIS A CA 1
ATOM 814 C C . HIS A 1 101 ? -10.538 2.432 0.519 1.00 61.38 101 HIS A C 1
ATOM 816 O O . HIS A 1 101 ? -11.134 1.929 -0.431 1.00 61.38 101 HIS A O 1
ATOM 822 N N . SER A 1 102 ? -11.183 2.775 1.640 1.00 63.19 102 SER A N 1
ATOM 823 C CA . SER A 1 102 ? -12.582 2.400 1.909 1.00 63.19 102 SER A CA 1
ATOM 824 C C . SER A 1 102 ? -13.608 3.021 0.959 1.00 63.19 102 SER A C 1
ATOM 826 O O . SER A 1 102 ? -14.736 2.547 0.880 1.00 63.19 102 SER A O 1
ATOM 828 N N . GLU A 1 103 ? -13.246 4.096 0.262 1.00 69.38 103 GLU A N 1
ATOM 829 C CA . GLU A 1 103 ? -14.126 4.789 -0.685 1.00 69.38 103 GLU A CA 1
ATOM 830 C C . GLU A 1 103 ? -13.687 4.601 -2.142 1.00 69.38 103 GLU A C 1
ATOM 832 O O . GLU A 1 103 ? -14.318 5.144 -3.059 1.00 69.38 103 GLU A O 1
ATOM 837 N N . ARG A 1 104 ? -12.568 3.889 -2.355 1.00 75.00 104 ARG A N 1
ATOM 838 C CA . ARG A 1 104 ? -11.824 3.865 -3.622 1.00 75.00 104 ARG A CA 1
ATOM 839 C C . ARG A 1 104 ? -11.670 5.279 -4.184 1.00 75.00 104 ARG A C 1
ATOM 841 O O . ARG A 1 104 ? -11.910 5.530 -5.368 1.00 75.00 104 ARG A O 1
ATOM 848 N N . ARG A 1 105 ? -11.373 6.232 -3.295 1.00 81.12 105 ARG A N 1
ATOM 849 C CA . ARG A 1 105 ? -11.398 7.663 -3.595 1.00 81.12 105 ARG A CA 1
ATOM 850 C C . ARG A 1 105 ? -9.987 8.200 -3.659 1.00 81.12 105 ARG A C 1
ATOM 852 O O . ARG A 1 105 ? -9.252 8.110 -2.687 1.00 81.12 105 ARG A O 1
ATOM 859 N N . LEU A 1 106 ? -9.644 8.813 -4.780 1.00 79.06 106 LEU A N 1
ATOM 860 C CA . LEU A 1 106 ? -8.380 9.509 -4.955 1.00 79.06 106 LEU A CA 1
ATOM 861 C C . LEU A 1 106 ? -8.618 11.006 -4.784 1.00 79.06 106 LEU A C 1
ATOM 863 O O . LEU A 1 106 ? -9.385 11.593 -5.552 1.00 79.06 106 LEU A O 1
ATOM 867 N N . GLU A 1 107 ? -8.009 11.616 -3.769 1.00 78.62 107 GLU A N 1
ATOM 868 C CA . GLU A 1 107 ? -8.127 13.050 -3.520 1.00 78.62 107 GLU A CA 1
ATOM 869 C C . GLU A 1 107 ? -6.876 13.799 -3.974 1.00 78.62 107 GLU A C 1
ATOM 871 O O . GLU A 1 107 ? -5.783 13.537 -3.480 1.00 78.62 107 GLU A O 1
ATOM 876 N N . ILE A 1 108 ? -7.038 14.774 -4.878 1.00 70.19 108 ILE A N 1
ATOM 877 C CA . ILE A 1 108 ? -5.918 15.576 -5.398 1.00 70.19 108 ILE A CA 1
ATOM 878 C C . ILE A 1 108 ? -6.057 17.054 -4.980 1.00 70.19 108 ILE A C 1
ATOM 880 O O . ILE A 1 108 ? -7.009 17.720 -5.412 1.00 70.19 108 ILE A O 1
ATOM 884 N N . PRO A 1 109 ? -5.121 17.605 -4.175 1.00 67.69 109 PRO A N 1
ATOM 885 C CA . PRO A 1 109 ? -5.070 19.010 -3.795 1.00 67.69 109 PRO A CA 1
ATOM 886 C C . PRO A 1 109 ? -4.529 19.881 -4.926 1.00 67.69 109 PRO A C 1
ATOM 888 O O . PRO A 1 109 ? -3.358 19.825 -5.301 1.00 67.69 109 PRO A O 1
ATOM 891 N N . ARG A 1 110 ? -5.332 20.826 -5.403 1.00 60.69 110 ARG A N 1
ATOM 892 C CA . ARG A 1 110 ? -4.902 21.725 -6.478 1.00 60.69 110 ARG A CA 1
ATOM 893 C C . ARG A 1 110 ? -3.867 22.777 -6.053 1.00 60.69 110 ARG A C 1
ATOM 895 O O . ARG A 1 110 ? -3.237 23.390 -6.909 1.00 60.69 110 ARG A O 1
ATOM 902 N N . ARG A 1 111 ? -3.671 23.024 -4.750 1.00 55.78 111 ARG A N 1
ATOM 903 C CA . ARG A 1 111 ? -2.710 24.046 -4.292 1.00 55.78 111 ARG A CA 1
ATOM 904 C C . ARG A 1 111 ? -1.258 23.690 -4.652 1.00 55.78 111 ARG A C 1
ATOM 906 O O . ARG A 1 111 ? -0.507 24.619 -4.933 1.00 55.78 111 ARG A O 1
ATOM 913 N N . ARG A 1 112 ? -0.911 22.394 -4.728 1.00 52.59 112 ARG A N 1
ATOM 914 C CA . ARG A 1 112 ? 0.374 21.907 -5.275 1.00 52.59 112 ARG A CA 1
ATOM 915 C C . ARG A 1 112 ? 0.442 22.071 -6.800 1.00 52.59 112 ARG A C 1
ATOM 917 O O . ARG A 1 112 ? 1.379 22.666 -7.305 1.00 52.59 112 ARG A O 1
ATOM 924 N N . VAL A 1 113 ? -0.629 21.703 -7.506 1.00 50.84 113 VAL A N 1
ATOM 925 C CA . VAL A 1 113 ? -0.697 21.713 -8.984 1.00 50.84 113 VAL A CA 1
ATOM 926 C C . VAL A 1 113 ? -0.625 23.116 -9.615 1.00 50.84 113 VAL A C 1
ATOM 928 O O . VAL A 1 113 ? -0.139 23.266 -10.730 1.00 50.84 113 VAL A O 1
ATOM 931 N N . LEU A 1 114 ? -1.146 24.156 -8.947 1.00 42.84 114 LEU A N 1
ATOM 932 C CA . LEU A 1 114 ? -1.373 25.469 -9.578 1.00 42.84 114 LEU A CA 1
ATOM 933 C C . LEU A 1 114 ? -0.455 26.618 -9.163 1.00 42.84 114 LEU A C 1
ATOM 935 O O . LEU A 1 114 ? -0.390 27.605 -9.895 1.00 42.84 114 LEU A O 1
ATOM 939 N N . ARG A 1 115 ? 0.135 26.603 -7.964 1.00 42.84 115 ARG A N 1
ATOM 940 C CA . ARG A 1 115 ? 0.762 27.826 -7.423 1.00 42.84 115 ARG A CA 1
ATOM 941 C C . ARG A 1 115 ? 2.269 27.917 -7.602 1.00 42.84 115 ARG A C 1
ATOM 943 O O . ARG A 1 115 ? 2.820 28.918 -7.158 1.00 42.84 115 ARG A O 1
ATOM 950 N N . GLY A 1 116 ? 2.930 26.923 -8.202 1.00 42.47 116 GLY A N 1
ATOM 951 C CA . GLY A 1 116 ? 4.396 26.927 -8.304 1.00 42.47 116 GLY A CA 1
ATOM 952 C C . GLY A 1 116 ? 5.078 27.115 -6.942 1.00 42.47 116 GLY A C 1
ATOM 953 O O . GLY A 1 116 ? 6.228 27.532 -6.868 1.00 42.47 116 GLY A O 1
ATOM 954 N N . GLN A 1 117 ? 4.356 26.850 -5.845 1.00 46.47 117 GLN A N 1
ATOM 955 C CA . GLN A 1 117 ? 4.936 26.778 -4.518 1.00 46.47 117 GLN A CA 1
ATOM 956 C C . GLN A 1 117 ? 5.553 25.381 -4.446 1.00 46.47 117 GLN A C 1
ATOM 958 O O . GLN A 1 117 ? 4.893 24.415 -4.080 1.00 46.47 117 GLN A O 1
ATOM 963 N N . THR A 1 118 ? 6.788 25.350 -4.951 1.00 47.25 118 THR A N 1
ATOM 964 C CA . THR A 1 118 ? 7.836 24.324 -4.864 1.00 47.25 118 THR A CA 1
ATOM 965 C C . THR A 1 118 ? 7.695 23.011 -5.624 1.00 47.25 118 THR A C 1
ATOM 967 O O . THR A 1 118 ? 8.649 22.259 -5.548 1.00 47.25 118 THR A O 1
ATOM 970 N N . SER A 1 119 ? 6.622 22.744 -6.380 1.00 55.25 119 SER A N 1
ATOM 971 C CA . SER A 1 119 ? 6.543 21.505 -7.178 1.00 55.25 119 SER A CA 1
ATOM 972 C C . SER A 1 119 ? 6.234 21.738 -8.654 1.00 55.25 119 SER A C 1
ATOM 974 O O . SER A 1 119 ? 5.288 22.457 -9.000 1.00 55.25 119 SER A O 1
ATOM 976 N N . SER A 1 120 ? 7.054 21.164 -9.536 1.00 70.31 120 SER A N 1
ATOM 977 C CA . SER A 1 120 ? 6.821 21.155 -10.980 1.00 70.31 120 SER A CA 1
ATOM 978 C C . SER A 1 120 ? 5.548 20.354 -11.328 1.00 70.31 120 SER A C 1
ATOM 980 O O . SER A 1 120 ? 4.999 19.591 -10.527 1.00 70.31 120 SER A O 1
ATOM 982 N N . ARG A 1 121 ? 5.033 20.532 -12.550 1.00 73.25 121 ARG A N 1
ATOM 983 C CA . ARG A 1 121 ? 3.884 19.756 -13.052 1.00 73.25 121 ARG A CA 1
ATOM 984 C C . ARG A 1 121 ? 4.170 18.249 -13.046 1.00 73.25 121 ARG A C 1
ATOM 986 O O . ARG A 1 121 ? 3.254 17.468 -12.806 1.00 73.25 121 ARG A O 1
ATOM 993 N N . GLU A 1 122 ? 5.417 17.870 -13.295 1.00 80.00 122 GLU A N 1
ATOM 994 C CA . GLU A 1 122 ? 5.878 16.481 -13.296 1.00 80.00 122 GLU A CA 1
ATOM 995 C C . GLU A 1 122 ? 5.828 15.902 -11.883 1.00 80.00 122 GLU A C 1
ATOM 997 O O . GLU A 1 122 ? 5.265 14.829 -11.691 1.00 80.00 122 GLU A O 1
ATOM 1002 N N . GLU A 1 123 ? 6.261 16.661 -10.874 1.00 81.44 123 GLU A N 1
ATOM 1003 C CA . GLU A 1 123 ? 6.219 16.215 -9.477 1.00 81.44 123 GLU A CA 1
ATOM 1004 C C . GLU A 1 123 ? 4.792 15.888 -9.011 1.00 81.44 123 GLU A C 1
ATOM 1006 O O . GLU A 1 123 ? 4.539 14.886 -8.342 1.00 81.44 123 GLU A O 1
ATOM 1011 N N . THR A 1 124 ? 3.817 16.703 -9.428 1.00 78.69 124 THR A N 1
ATOM 1012 C CA . THR A 1 124 ? 2.393 16.429 -9.178 1.00 78.69 124 THR A CA 1
ATOM 1013 C C . THR A 1 124 ? 1.950 15.100 -9.793 1.00 78.69 124 THR A C 1
ATOM 1015 O O . THR A 1 124 ? 1.131 14.395 -9.201 1.00 78.69 124 THR A O 1
ATOM 1018 N N . TYR A 1 125 ? 2.437 14.767 -10.988 1.00 85.25 125 TYR A N 1
ATOM 1019 C CA . TYR A 1 125 ? 2.056 13.540 -11.683 1.00 85.25 125 TYR A CA 1
ATOM 1020 C C . TYR A 1 125 ? 2.732 12.308 -11.107 1.00 85.25 125 TYR A C 1
ATOM 1022 O O . TYR A 1 125 ? 2.084 11.271 -11.030 1.00 85.25 125 TYR A O 1
ATOM 1030 N N . ILE A 1 126 ? 3.961 12.438 -10.615 1.00 88.00 126 ILE A N 1
ATOM 1031 C CA . ILE A 1 126 ? 4.639 11.381 -9.863 1.00 88.00 126 ILE A CA 1
ATOM 1032 C C . ILE A 1 126 ? 3.861 11.070 -8.579 1.00 88.00 126 ILE A C 1
ATOM 1034 O O . ILE A 1 126 ? 3.545 9.911 -8.319 1.00 88.00 126 ILE A O 1
ATOM 1038 N N . ILE A 1 127 ? 3.453 12.096 -7.821 1.00 86.19 127 ILE A N 1
ATOM 1039 C CA . ILE A 1 127 ? 2.596 11.906 -6.638 1.00 86.19 127 ILE A CA 1
ATOM 1040 C C . ILE A 1 127 ? 1.272 11.245 -7.039 1.00 86.19 127 ILE A C 1
ATOM 1042 O O . ILE A 1 127 ? 0.802 10.333 -6.370 1.00 86.19 127 ILE A O 1
ATOM 1046 N N . LEU A 1 128 ? 0.654 11.678 -8.139 1.00 85.88 128 LEU A N 1
ATOM 1047 C CA . LEU A 1 128 ? -0.584 11.067 -8.614 1.00 85.88 128 LEU A CA 1
ATOM 1048 C C . LEU A 1 128 ? -0.397 9.589 -8.993 1.00 85.88 128 LEU A C 1
ATOM 1050 O O . LEU A 1 128 ? -1.258 8.769 -8.680 1.00 85.88 128 LEU A O 1
ATOM 1054 N N . ALA A 1 129 ? 0.709 9.253 -9.652 1.00 90.44 129 ALA A N 1
ATOM 1055 C CA . ALA A 1 129 ? 1.056 7.885 -10.005 1.00 90.44 129 ALA A CA 1
ATOM 1056 C C . ALA A 1 129 ? 1.246 7.018 -8.757 1.00 90.44 129 ALA A C 1
ATOM 1058 O O . ALA A 1 129 ? 0.675 5.932 -8.691 1.00 90.44 129 ALA A O 1
ATOM 1059 N N . HIS A 1 130 ? 1.954 7.532 -7.748 1.00 92.25 130 HIS A N 1
ATOM 1060 C CA . HIS A 1 130 ? 2.107 6.885 -6.446 1.00 92.25 130 HIS A CA 1
ATOM 1061 C C . HIS A 1 130 ? 0.744 6.565 -5.814 1.00 92.25 130 HIS A C 1
ATOM 1063 O O . HIS A 1 130 ? 0.417 5.408 -5.552 1.00 92.25 130 HIS A O 1
ATOM 1069 N N . GLU A 1 131 ? -0.123 7.566 -5.682 1.00 88.50 131 GLU A N 1
ATOM 1070 C CA . GLU A 1 131 ? -1.442 7.385 -5.066 1.00 88.50 131 GLU A CA 1
ATOM 1071 C C . GLU A 1 131 ? -2.353 6.456 -5.876 1.00 88.50 131 GLU A C 1
ATOM 1073 O O . GLU A 1 131 ? -3.165 5.707 -5.327 1.00 88.50 131 GLU A O 1
ATOM 1078 N N . TYR A 1 132 ? -2.213 6.467 -7.202 1.00 89.69 132 TYR A N 1
ATOM 1079 C CA . TYR A 1 132 ? -2.896 5.499 -8.046 1.00 89.69 132 TYR A CA 1
ATOM 1080 C C . TYR A 1 132 ? -2.336 4.080 -7.874 1.00 89.69 132 TYR A C 1
ATOM 1082 O O . TYR A 1 132 ? -3.097 3.112 -7.919 1.00 89.69 132 TYR A O 1
ATOM 1090 N N . GLY A 1 133 ? -1.041 3.943 -7.590 1.00 92.25 133 GLY A N 1
ATOM 1091 C CA . GLY A 1 133 ? -0.410 2.680 -7.224 1.00 92.25 133 GLY A CA 1
ATOM 1092 C C . GLY A 1 133 ? -1.037 2.038 -5.985 1.00 92.25 133 GLY A C 1
ATOM 1093 O O . GLY A 1 133 ? -1.294 0.833 -6.004 1.00 92.25 133 GLY A O 1
ATOM 1094 N N . HIS A 1 134 ? -1.426 2.821 -4.971 1.00 89.81 134 HIS A N 1
ATOM 1095 C CA . HIS A 1 134 ? -2.223 2.295 -3.853 1.00 89.81 134 HIS A CA 1
ATOM 1096 C C . HIS A 1 134 ? -3.568 1.715 -4.308 1.00 89.81 134 HIS A C 1
ATOM 1098 O O . HIS A 1 134 ? -3.995 0.676 -3.799 1.00 89.81 134 HIS A O 1
ATOM 1104 N N . ALA A 1 135 ? -4.240 2.352 -5.272 1.00 89.50 135 ALA A N 1
ATOM 1105 C CA . ALA A 1 135 ? -5.506 1.857 -5.810 1.00 89.50 135 ALA A CA 1
ATOM 1106 C C . ALA A 1 135 ? -5.334 0.557 -6.607 1.00 89.50 135 ALA A C 1
ATOM 1108 O O . ALA A 1 135 ? -6.152 -0.354 -6.470 1.00 89.50 135 ALA A O 1
ATOM 1109 N N . ILE A 1 136 ? -4.269 0.452 -7.409 1.00 90.06 136 ILE A N 1
ATOM 1110 C CA . ILE A 1 136 ? -3.918 -0.781 -8.127 1.00 90.06 136 ILE A CA 1
ATOM 1111 C C . ILE A 1 136 ? -3.639 -1.897 -7.122 1.00 90.06 136 ILE A C 1
ATOM 1113 O O . ILE A 1 136 ? -4.264 -2.952 -7.196 1.00 90.06 136 ILE A O 1
ATOM 1117 N N . PHE A 1 137 ? -2.756 -1.659 -6.152 1.00 91.31 137 PHE A N 1
ATOM 1118 C CA . PHE A 1 137 ? -2.372 -2.676 -5.176 1.00 91.31 137 PHE A CA 1
ATOM 1119 C C . PHE A 1 137 ? -3.557 -3.138 -4.324 1.00 91.31 137 PHE A C 1
ATOM 1121 O O . PHE A 1 137 ? -3.791 -4.334 -4.178 1.00 91.31 137 PHE A O 1
ATOM 1128 N N . SER A 1 138 ? -4.372 -2.194 -3.850 1.00 88.06 138 SER A N 1
ATOM 1129 C CA . SER A 1 138 ? -5.648 -2.470 -3.184 1.00 88.06 138 SER A CA 1
ATOM 1130 C C . SER A 1 138 ? -6.561 -3.357 -4.024 1.00 88.06 138 SER A C 1
ATOM 1132 O O . SER A 1 138 ? -7.160 -4.288 -3.495 1.00 88.06 138 SER A O 1
ATOM 1134 N N . HIS A 1 139 ? -6.690 -3.075 -5.319 1.00 87.94 139 HIS A N 1
ATOM 1135 C CA . HIS A 1 139 ? -7.545 -3.866 -6.192 1.00 87.94 139 HIS A CA 1
ATOM 1136 C C . HIS A 1 139 ? -7.009 -5.284 -6.391 1.00 87.94 139 HIS A C 1
ATOM 1138 O O . HIS A 1 139 ? -7.787 -6.235 -6.391 1.00 87.94 139 HIS A O 1
ATOM 1144 N N . LEU A 1 140 ? -5.692 -5.439 -6.524 1.00 88.62 140 LEU A N 1
ATOM 1145 C CA . LEU A 1 140 ? -5.071 -6.753 -6.639 1.00 88.62 140 LEU A CA 1
ATOM 1146 C C . LEU A 1 140 ? -5.184 -7.552 -5.338 1.00 88.62 140 LEU A C 1
ATOM 1148 O O . LEU A 1 140 ? -5.437 -8.754 -5.405 1.00 88.62 140 LEU A O 1
ATOM 1152 N N . LEU A 1 141 ? -5.067 -6.904 -4.177 1.00 88.44 141 LEU A N 1
ATOM 1153 C CA . LEU A 1 141 ? -5.340 -7.527 -2.882 1.00 88.44 141 LEU A CA 1
ATOM 1154 C C . LEU A 1 141 ? -6.786 -8.029 -2.794 1.00 88.44 141 LEU A C 1
ATOM 1156 O O . LEU A 1 141 ? -6.985 -9.192 -2.460 1.00 88.44 141 LEU A O 1
ATOM 1160 N N . ASP A 1 142 ? -7.776 -7.212 -3.171 1.00 86.62 142 ASP A N 1
ATOM 1161 C CA . ASP A 1 142 ? -9.194 -7.616 -3.175 1.00 86.62 142 ASP A CA 1
ATOM 1162 C C . ASP A 1 142 ? -9.440 -8.867 -4.042 1.00 86.62 142 ASP A C 1
ATOM 1164 O O . ASP A 1 142 ? -10.283 -9.701 -3.715 1.00 86.62 142 ASP A O 1
ATOM 1168 N N . LEU A 1 143 ? -8.722 -8.997 -5.163 1.00 87.06 143 LEU A N 1
ATOM 1169 C CA . LEU A 1 143 ? -8.879 -10.116 -6.097 1.00 87.06 143 LEU A CA 1
ATOM 1170 C C . LEU A 1 143 ? -8.168 -11.395 -5.643 1.00 87.06 143 LEU A C 1
ATOM 1172 O O . LEU A 1 143 ? -8.682 -12.489 -5.863 1.00 87.06 143 LEU A O 1
ATOM 1176 N N . ASN A 1 144 ? -6.981 -11.270 -5.051 1.00 88.12 144 ASN A N 1
ATOM 1177 C CA . ASN A 1 144 ? -6.091 -12.406 -4.775 1.00 88.12 144 ASN A CA 1
ATOM 1178 C C . ASN A 1 144 ? -6.085 -12.833 -3.299 1.00 88.12 144 ASN A C 1
ATOM 1180 O O . ASN A 1 144 ? -5.652 -13.945 -2.963 1.00 88.12 144 ASN A O 1
ATOM 1184 N N . PHE A 1 145 ? -6.565 -11.956 -2.418 1.00 88.44 145 PHE A N 1
ATOM 1185 C CA . PHE A 1 145 ? -6.663 -12.185 -0.984 1.00 88.44 145 PHE A CA 1
ATOM 1186 C C . PHE A 1 145 ? -7.979 -11.632 -0.387 1.00 88.44 145 PHE A C 1
ATOM 1188 O O . PHE A 1 145 ? -7.955 -10.822 0.548 1.00 88.44 145 PHE A O 1
ATOM 1195 N N . PRO A 1 146 ? -9.146 -12.059 -0.911 1.00 87.50 146 PRO A N 1
ATOM 1196 C CA . PRO A 1 146 ? -10.450 -11.545 -0.486 1.00 87.50 146 PRO A CA 1
ATOM 1197 C C . PRO A 1 146 ? -10.743 -11.774 1.005 1.00 87.50 146 PRO A C 1
ATOM 1199 O O . PRO A 1 146 ? -11.447 -10.972 1.621 1.00 87.50 146 PRO A O 1
ATOM 1202 N N . GLU A 1 147 ? -10.175 -12.819 1.611 1.00 87.69 147 GLU A N 1
ATOM 1203 C CA . GLU A 1 147 ? -10.371 -13.152 3.025 1.00 87.69 147 GLU A CA 1
ATOM 1204 C C . GLU A 1 147 ? -9.828 -12.057 3.958 1.00 87.69 147 GLU A C 1
ATOM 1206 O O . GLU A 1 147 ? -10.416 -11.778 5.006 1.00 87.69 147 GLU A O 1
ATOM 1211 N N . LEU A 1 148 ? -8.734 -11.390 3.568 1.00 84.94 148 LEU A N 1
ATOM 1212 C CA . LEU A 1 148 ? -8.195 -10.254 4.318 1.00 84.94 148 LEU A CA 1
ATOM 1213 C C . LEU A 1 148 ? -9.158 -9.062 4.267 1.00 84.94 148 LEU A C 1
ATOM 1215 O O . LEU A 1 148 ? -9.411 -8.433 5.296 1.00 84.94 148 LEU A O 1
ATOM 1219 N N . GLY A 1 149 ? -9.728 -8.783 3.092 1.00 79.62 149 GLY A N 1
ATOM 1220 C CA . GLY A 1 149 ? -10.730 -7.731 2.910 1.00 79.62 149 GLY A CA 1
ATOM 1221 C C . GLY A 1 149 ? -11.982 -7.977 3.755 1.00 79.62 149 GLY A C 1
ATOM 1222 O O . GLY A 1 149 ? -12.435 -7.081 4.471 1.00 79.62 149 GLY A O 1
ATOM 1223 N N . GLU A 1 150 ? -12.496 -9.209 3.751 1.00 84.19 150 GLU A N 1
ATOM 1224 C CA . GLU A 1 150 ? -13.634 -9.610 4.585 1.00 84.19 150 GLU A CA 1
ATOM 1225 C C . GLU A 1 150 ? -13.321 -9.454 6.080 1.00 84.19 150 GLU A C 1
ATOM 1227 O O . GLU A 1 150 ? -14.110 -8.874 6.831 1.00 84.19 150 GLU A O 1
ATOM 1232 N N . LYS A 1 151 ? -12.140 -9.899 6.522 1.00 85.62 151 LYS A N 1
ATOM 1233 C CA . LYS A 1 151 ? -11.701 -9.759 7.915 1.00 85.62 151 LYS A CA 1
ATOM 1234 C C . LYS A 1 151 ? -11.616 -8.295 8.344 1.00 85.62 151 LYS A C 1
ATOM 1236 O O . LYS A 1 151 ? -12.102 -7.958 9.426 1.00 85.62 151 LYS A O 1
ATOM 1241 N N . ILE A 1 152 ? -11.027 -7.430 7.518 1.00 84.00 152 ILE A N 1
ATOM 1242 C CA . ILE A 1 152 ? -10.931 -5.987 7.786 1.00 84.00 152 ILE A CA 1
ATOM 1243 C C . ILE A 1 152 ? -12.329 -5.372 7.880 1.00 84.00 152 ILE A C 1
ATOM 1245 O O . ILE A 1 152 ? -12.599 -4.601 8.805 1.00 84.00 152 ILE A O 1
ATOM 1249 N N . GLN A 1 153 ? -13.232 -5.731 6.966 1.00 82.19 153 GLN A N 1
ATOM 1250 C CA . GLN A 1 153 ? -14.596 -5.213 6.963 1.00 82.19 153 GLN A CA 1
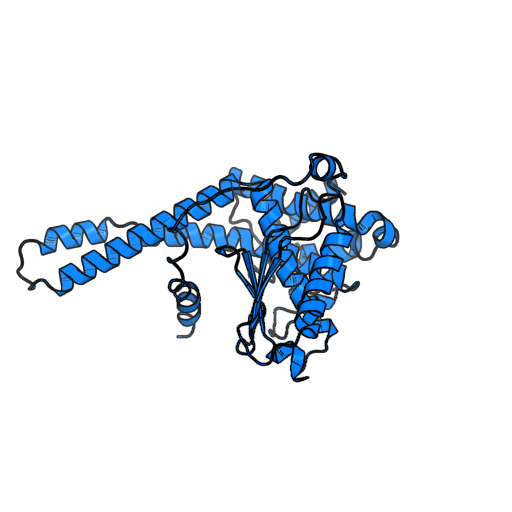ATOM 1251 C C . GLN A 1 153 ? -15.378 -5.661 8.204 1.00 82.19 153 GLN A C 1
ATOM 1253 O O . GLN A 1 153 ? -16.012 -4.828 8.854 1.00 82.19 153 GLN A O 1
ATOM 1258 N N . ASN A 1 154 ? -15.281 -6.937 8.581 1.00 87.69 154 ASN A N 1
ATOM 1259 C CA . ASN A 1 154 ? -15.913 -7.477 9.784 1.00 87.69 154 ASN A CA 1
ATOM 1260 C C . ASN A 1 154 ? -15.386 -6.794 11.053 1.00 87.69 154 ASN A C 1
ATOM 1262 O O . ASN A 1 154 ? -16.174 -6.398 11.911 1.00 87.69 154 ASN A O 1
ATOM 1266 N N . LEU A 1 155 ? -14.067 -6.591 11.150 1.00 88.00 155 LEU A N 1
ATOM 1267 C CA . LEU A 1 155 ? -13.458 -5.859 12.263 1.00 88.00 155 LEU A CA 1
ATOM 1268 C C . LEU A 1 155 ? -13.957 -4.421 12.339 1.00 88.00 155 LEU A C 1
ATOM 1270 O O . LEU A 1 155 ? -14.309 -3.962 13.421 1.00 88.00 155 LEU A O 1
ATOM 1274 N N . LYS A 1 156 ? -14.026 -3.718 11.207 1.00 84.25 156 LYS A N 1
ATOM 1275 C CA . LYS A 1 156 ? -14.526 -2.343 11.166 1.00 84.25 156 LYS A CA 1
ATOM 1276 C C . LYS A 1 156 ? -15.981 -2.264 11.626 1.00 84.25 156 LYS A C 1
ATOM 1278 O O . LYS A 1 156 ? -16.292 -1.469 12.506 1.00 84.25 156 LYS A O 1
ATOM 1283 N N . THR A 1 157 ? -16.849 -3.119 11.086 1.00 88.44 157 THR A N 1
ATOM 1284 C CA . THR A 1 157 ? -18.262 -3.179 11.484 1.00 88.44 157 THR A CA 1
ATOM 1285 C C . THR A 1 157 ? -18.416 -3.468 12.975 1.00 88.44 157 THR A C 1
ATOM 1287 O O . THR A 1 157 ? -19.243 -2.841 13.638 1.00 88.44 157 THR A O 1
ATOM 1290 N N . GLU A 1 158 ? -17.607 -4.371 13.524 1.00 91.50 158 GLU A N 1
ATOM 1291 C CA . GLU A 1 158 ? -17.656 -4.703 14.945 1.00 91.50 158 GLU A CA 1
ATOM 1292 C C . GLU A 1 158 ? -17.109 -3.570 15.831 1.00 91.50 158 GLU A C 1
ATOM 1294 O O . GLU A 1 158 ? -17.708 -3.262 16.862 1.00 91.50 158 GLU A O 1
ATOM 1299 N N . ILE A 1 159 ? -16.035 -2.886 15.420 1.00 88.88 159 ILE A N 1
ATOM 1300 C CA . ILE A 1 159 ? -15.524 -1.686 16.105 1.00 88.88 159 ILE A CA 1
ATOM 1301 C C . ILE A 1 159 ? -16.585 -0.586 16.124 1.00 88.88 159 ILE A C 1
ATOM 1303 O O . ILE A 1 159 ? -16.835 -0.008 17.183 1.00 88.88 159 ILE A O 1
ATOM 1307 N N . ASP A 1 160 ? -17.229 -0.311 14.989 1.00 87.75 160 ASP A N 1
ATOM 1308 C CA . ASP A 1 160 ? -18.272 0.712 14.876 1.00 87.75 160 ASP A CA 1
ATOM 1309 C C . ASP A 1 160 ? -19.464 0.371 15.781 1.00 87.75 160 ASP A C 1
ATOM 1311 O O . ASP A 1 160 ? -19.946 1.220 16.537 1.00 87.75 160 ASP A O 1
ATOM 1315 N N . ARG A 1 161 ? -19.894 -0.898 15.773 1.00 91.44 161 ARG A N 1
ATOM 1316 C CA . ARG A 1 161 ? -20.966 -1.400 16.641 1.00 91.44 161 ARG A CA 1
ATOM 1317 C C . ARG A 1 161 ? -20.620 -1.214 18.117 1.00 91.44 161 ARG A C 1
ATOM 1319 O O . ARG A 1 161 ? -21.435 -0.675 18.866 1.00 91.44 161 ARG A O 1
ATOM 1326 N N . GLN A 1 162 ? -19.431 -1.638 18.545 1.00 91.44 162 GLN A N 1
ATOM 1327 C CA . GLN A 1 162 ? -19.027 -1.537 19.948 1.00 91.44 162 GLN A CA 1
ATOM 1328 C C . GLN A 1 162 ? -18.803 -0.096 20.395 1.00 91.44 162 GLN A C 1
ATOM 1330 O O . GLN A 1 162 ? -19.215 0.259 21.492 1.00 91.44 162 GLN A O 1
ATOM 1335 N N . THR A 1 163 ? -18.231 0.750 19.540 1.00 89.00 163 THR A N 1
ATOM 1336 C CA . THR A 1 163 ? -18.051 2.180 19.832 1.00 89.00 163 THR A CA 1
ATOM 1337 C C . THR A 1 163 ? -19.406 2.883 19.962 1.00 89.00 163 THR A C 1
ATOM 1339 O O . THR A 1 163 ? -19.589 3.724 20.841 1.00 89.00 163 THR A O 1
ATOM 1342 N N . GLY A 1 164 ? -20.386 2.507 19.132 1.00 90.06 164 GLY A N 1
ATOM 1343 C CA . GLY A 1 164 ? -21.761 2.998 19.238 1.00 90.06 164 GLY A CA 1
ATOM 1344 C C . GLY A 1 164 ? -22.440 2.590 20.549 1.00 90.06 164 GLY A C 1
ATOM 1345 O O . GLY A 1 164 ? -23.045 3.432 21.215 1.00 90.06 164 GLY A O 1
ATOM 1346 N N . LEU A 1 165 ? -22.296 1.324 20.956 1.00 92.62 165 LEU A N 1
ATOM 1347 C CA . LEU A 1 165 ? -22.799 0.838 22.246 1.00 92.62 165 LEU A CA 1
ATOM 1348 C C . LEU A 1 165 ? -22.113 1.531 23.426 1.00 92.62 165 LEU A C 1
ATOM 1350 O O . LEU A 1 165 ? -22.792 1.992 24.339 1.00 92.62 165 LEU A O 1
ATOM 1354 N N . GLU A 1 166 ? -20.788 1.665 23.378 1.00 91.88 166 GLU A N 1
ATOM 1355 C CA . GLU A 1 166 ? -19.989 2.358 24.390 1.00 91.88 166 GLU A CA 1
ATOM 1356 C C . GLU A 1 166 ? -20.482 3.799 24.584 1.00 91.88 166 GLU A C 1
ATOM 1358 O O . GLU A 1 166 ? -20.765 4.222 25.708 1.00 91.88 166 GLU A O 1
ATOM 1363 N N . ALA A 1 167 ? -20.674 4.537 23.487 1.00 92.50 167 ALA A N 1
ATOM 1364 C CA . ALA A 1 167 ? -21.195 5.899 23.524 1.00 92.50 167 ALA A CA 1
ATOM 1365 C C . ALA A 1 167 ? -22.611 5.969 24.126 1.00 92.50 167 ALA A C 1
ATOM 1367 O O . ALA A 1 167 ? -22.875 6.846 24.955 1.00 92.50 167 ALA A O 1
ATOM 1368 N N . SER A 1 168 ? -23.494 5.036 23.755 1.00 94.44 168 SER A N 1
ATOM 1369 C CA . SER A 1 168 ? -24.863 4.954 24.282 1.00 94.44 168 SER A CA 1
ATOM 1370 C C . SER A 1 168 ? -24.881 4.678 25.789 1.00 94.44 168 SER A C 1
ATOM 1372 O O . SER A 1 168 ? -25.542 5.400 26.537 1.00 94.44 168 SER A O 1
ATOM 1374 N N . LEU A 1 169 ? -24.105 3.696 26.259 1.00 93.62 169 LEU A N 1
ATOM 1375 C CA . LEU A 1 169 ? -24.007 3.341 27.681 1.00 93.62 169 LEU A CA 1
ATOM 1376 C C . LEU A 1 169 ? -23.422 4.487 28.513 1.00 93.62 169 LEU A C 1
ATOM 1378 O O . LEU A 1 169 ? -23.920 4.793 29.598 1.00 93.62 169 LEU A O 1
ATOM 1382 N N . ILE A 1 170 ? -22.393 5.173 28.002 1.00 93.12 170 ILE A N 1
ATOM 1383 C CA . ILE A 1 170 ? -21.819 6.358 28.656 1.00 93.12 170 ILE A CA 1
ATOM 1384 C C . ILE A 1 170 ? -22.856 7.482 28.753 1.00 93.12 170 ILE A C 1
ATOM 1386 O O . ILE A 1 170 ? -22.929 8.163 29.781 1.00 93.12 170 ILE A O 1
ATOM 1390 N N . GLN A 1 171 ? -23.650 7.702 27.705 1.00 94.88 171 GLN A N 1
ATOM 1391 C CA . GLN A 1 171 ? -24.701 8.715 27.711 1.00 94.88 171 GLN A CA 1
ATOM 1392 C C . GLN A 1 171 ? -25.797 8.381 28.729 1.00 94.88 171 GLN A C 1
ATOM 1394 O O . GLN A 1 171 ? -26.197 9.263 29.493 1.00 94.88 171 GLN A O 1
ATOM 1399 N N . GLU A 1 172 ? -26.233 7.123 28.796 1.00 95.25 172 GLU A N 1
ATOM 1400 C CA . GLU A 1 172 ? -27.213 6.670 29.782 1.00 95.25 172 GLU A CA 1
ATOM 1401 C C . GLU A 1 172 ? -26.673 6.837 31.207 1.00 95.25 172 GLU A C 1
ATOM 1403 O O . GLU A 1 172 ? -27.294 7.511 32.028 1.00 95.25 172 GLU A O 1
ATOM 1408 N N . LEU A 1 173 ? -25.449 6.374 31.482 1.00 95.19 173 LEU A N 1
ATOM 1409 C CA . LEU A 1 173 ? -24.784 6.552 32.779 1.00 95.19 173 LEU A CA 1
ATOM 1410 C C . LEU A 1 173 ? -24.644 8.021 33.202 1.00 95.19 173 LEU A C 1
ATOM 1412 O O . LEU A 1 173 ? -24.632 8.309 34.401 1.00 95.19 173 LEU A O 1
ATOM 1416 N N . ARG A 1 174 ? -24.518 8.957 32.255 1.00 94.06 174 ARG A N 1
ATOM 1417 C CA . ARG A 1 174 ? -24.483 10.402 32.542 1.00 94.06 174 ARG A CA 1
ATOM 1418 C C . ARG A 1 174 ? -25.859 10.977 32.874 1.00 94.06 174 ARG A C 1
ATOM 1420 O O . ARG A 1 174 ? -25.923 11.952 33.617 1.00 94.06 174 ARG A O 1
ATOM 1427 N N . ALA A 1 175 ? -26.932 10.401 32.336 1.00 95.25 175 ALA A N 1
ATOM 1428 C CA . ALA A 1 175 ? -28.303 10.822 32.617 1.00 95.25 175 ALA A CA 1
ATOM 1429 C C . ALA A 1 175 ? -28.820 10.298 33.970 1.00 95.25 175 ALA A C 1
ATOM 1431 O O . ALA A 1 175 ? -29.724 10.892 34.559 1.00 95.25 175 ALA A O 1
ATOM 1432 N N . LEU A 1 176 ? -28.246 9.203 34.477 1.00 94.75 176 LEU A N 1
ATOM 1433 C CA . LEU A 1 176 ? -28.618 8.616 35.764 1.00 94.75 176 LEU A CA 1
ATOM 1434 C C . LEU A 1 176 ? -28.002 9.364 36.953 1.00 94.75 176 LEU A C 1
ATOM 1436 O O . LEU A 1 176 ? -26.815 9.697 36.952 1.00 94.75 176 LEU A O 1
ATOM 1440 N N . LYS A 1 177 ? -28.782 9.526 38.029 1.00 94.25 177 LYS A N 1
ATOM 1441 C CA . LYS A 1 177 ? -28.256 9.941 39.341 1.00 94.25 177 LYS A CA 1
ATOM 1442 C C . LYS A 1 177 ? -27.316 8.877 39.897 1.00 94.25 177 LYS A C 1
ATOM 1444 O O . LYS A 1 177 ? -27.472 7.710 39.567 1.00 94.25 177 LYS A O 1
ATOM 1449 N N . ALA A 1 178 ? -26.357 9.264 40.738 1.00 90.75 178 ALA A N 1
ATOM 1450 C CA . ALA A 1 178 ? -25.306 8.371 41.244 1.00 90.75 178 ALA A CA 1
ATOM 1451 C C . ALA A 1 178 ? -25.822 7.144 42.025 1.00 90.75 178 ALA A C 1
ATOM 1453 O O . ALA A 1 178 ? -25.127 6.133 42.078 1.00 90.75 178 ALA A O 1
ATOM 1454 N N . ASP A 1 179 ? -27.020 7.230 42.597 1.00 93.00 179 ASP A N 1
ATOM 1455 C CA . ASP A 1 179 ? -27.708 6.202 43.380 1.00 93.00 179 ASP A CA 1
ATOM 1456 C C . ASP A 1 179 ? -28.712 5.365 42.565 1.00 93.00 179 ASP A C 1
ATOM 1458 O O . ASP A 1 179 ? -29.380 4.500 43.130 1.00 93.00 179 ASP A O 1
ATOM 1462 N N . ASP A 1 180 ? -28.832 5.589 41.249 1.00 96.38 180 ASP A N 1
ATOM 1463 C CA . ASP A 1 180 ? -29.765 4.826 40.415 1.00 96.38 180 ASP A CA 1
ATOM 1464 C C . ASP A 1 180 ? -29.375 3.331 40.391 1.00 96.38 180 ASP A C 1
ATOM 1466 O O . ASP A 1 180 ? -28.228 2.995 40.060 1.00 96.38 180 ASP A O 1
ATOM 1470 N N . PRO A 1 181 ? -30.316 2.419 40.706 1.00 94.75 181 PRO A N 1
ATOM 1471 C CA . PRO A 1 181 ? -30.038 0.992 40.848 1.00 94.75 181 PRO A CA 1
ATOM 1472 C C . PRO A 1 181 ? -29.588 0.313 39.548 1.00 94.75 181 PRO A C 1
ATOM 1474 O O . PRO A 1 181 ? -29.033 -0.778 39.619 1.00 94.75 181 PRO A O 1
ATOM 1477 N N . ARG A 1 182 ? -29.773 0.936 38.375 1.00 93.75 182 ARG A N 1
ATOM 1478 C CA . ARG A 1 182 ? -29.314 0.401 37.078 1.00 93.75 182 ARG A CA 1
ATOM 1479 C C . ARG A 1 182 ? -27.828 0.640 36.813 1.00 93.75 182 ARG A C 1
ATOM 1481 O O . ARG A 1 182 ? -27.250 -0.002 35.939 1.00 93.75 182 ARG A O 1
ATOM 1488 N N . ARG A 1 183 ? -27.183 1.570 37.531 1.00 95.19 183 ARG A N 1
ATOM 1489 C CA . ARG A 1 183 ? -25.776 1.933 37.270 1.00 95.19 183 ARG A CA 1
ATOM 1490 C C . ARG A 1 183 ? -24.796 0.761 37.356 1.00 95.19 183 ARG A C 1
ATOM 1492 O O . ARG A 1 183 ? -23.909 0.723 36.505 1.00 95.19 183 ARG A O 1
ATOM 1499 N N . PRO A 1 184 ? -24.879 -0.156 38.341 1.00 94.56 184 PRO A N 1
ATOM 1500 C CA . PRO A 1 184 ? -23.958 -1.287 38.418 1.00 94.56 184 PRO A CA 1
ATOM 1501 C C . PRO A 1 184 ? -24.012 -2.171 37.168 1.00 94.56 184 PRO A C 1
ATOM 1503 O O . PRO A 1 184 ? -22.960 -2.519 36.635 1.00 94.56 184 PRO A O 1
ATOM 1506 N N . ASP A 1 185 ? -25.212 -2.461 36.664 1.00 95.06 185 ASP A N 1
ATOM 1507 C CA . ASP A 1 185 ? -25.405 -3.306 35.483 1.00 95.06 185 ASP A CA 1
ATOM 1508 C C . ASP A 1 185 ? -24.860 -2.631 34.221 1.00 95.06 185 ASP A C 1
ATOM 1510 O O . ASP A 1 185 ? -24.060 -3.228 33.503 1.00 95.06 185 ASP A O 1
ATOM 1514 N N . LEU A 1 186 ? -25.172 -1.346 34.016 1.00 93.56 186 LEU A N 1
ATOM 1515 C CA . LEU A 1 186 ? -24.648 -0.568 32.885 1.00 93.56 186 LEU A CA 1
ATOM 1516 C C . LEU A 1 186 ? -23.117 -0.428 32.923 1.00 93.56 186 LEU A C 1
ATOM 1518 O O . LEU A 1 186 ? -22.459 -0.452 31.886 1.00 93.56 186 LEU A O 1
ATOM 1522 N N . LEU A 1 187 ? -22.518 -0.299 34.113 1.00 92.69 187 LEU A N 1
ATOM 1523 C CA . LEU A 1 187 ? -21.059 -0.290 34.265 1.00 92.69 187 LEU A CA 1
ATOM 1524 C C . LEU A 1 187 ? -20.436 -1.657 33.961 1.00 92.69 187 LEU A C 1
ATOM 1526 O O . LEU A 1 187 ? -19.318 -1.705 33.448 1.00 92.69 187 LEU A O 1
ATOM 1530 N N . ASN A 1 188 ? -21.118 -2.754 34.290 1.00 94.25 188 ASN A N 1
ATOM 1531 C CA . ASN A 1 188 ? -20.658 -4.101 33.956 1.00 94.25 188 ASN A CA 1
ATOM 1532 C C . ASN A 1 188 ? -20.743 -4.360 32.450 1.00 94.25 188 ASN A C 1
ATOM 1534 O O . ASN A 1 188 ? -19.798 -4.904 31.883 1.00 94.25 188 ASN A O 1
ATOM 1538 N N . GLU A 1 189 ? -21.818 -3.917 31.799 1.00 93.19 189 GLU A N 1
ATOM 1539 C CA . GLU A 1 189 ? -21.961 -3.983 30.344 1.00 93.19 189 GLU A CA 1
ATOM 1540 C C . GLU A 1 189 ? -20.895 -3.137 29.636 1.00 93.19 189 GLU A C 1
ATOM 1542 O O . GLU A 1 189 ? -20.223 -3.612 28.727 1.00 93.19 189 GLU A O 1
ATOM 1547 N N . LEU A 1 190 ? -20.633 -1.919 30.118 1.00 91.81 190 LEU A N 1
ATOM 1548 C CA . LEU A 1 190 ? -19.567 -1.072 29.576 1.00 91.81 190 LEU A CA 1
ATOM 1549 C C . LEU A 1 190 ? -18.185 -1.740 29.683 1.00 91.81 190 LEU A C 1
ATOM 1551 O O . LEU A 1 190 ? -17.374 -1.642 28.766 1.00 91.81 190 LEU A O 1
ATOM 1555 N N . LYS A 1 191 ? -17.912 -2.434 30.795 1.00 90.81 191 LYS A N 1
ATOM 1556 C CA . LYS A 1 191 ? -16.652 -3.166 31.008 1.00 90.81 191 LYS A CA 1
ATOM 1557 C C . LYS A 1 191 ? -16.531 -4.434 30.165 1.00 90.81 191 LYS A C 1
ATOM 1559 O O . LYS A 1 191 ? -15.408 -4.889 29.961 1.00 90.81 191 LYS A O 1
ATOM 1564 N N . SER A 1 192 ? -17.643 -5.032 29.739 1.00 90.50 192 SER A N 1
ATOM 1565 C CA . SER A 1 192 ? -17.629 -6.248 28.919 1.00 90.50 192 SER A CA 1
ATOM 1566 C C . SER A 1 192 ? -17.404 -5.958 27.433 1.00 90.50 192 SER A C 1
ATOM 1568 O O . SER A 1 192 ? -17.105 -6.881 26.672 1.00 90.50 192 SER A O 1
ATOM 1570 N N . LEU A 1 193 ? -17.488 -4.687 27.017 1.00 90.44 193 LEU A N 1
ATOM 1571 C CA . LEU A 1 193 ? -17.106 -4.269 25.673 1.00 90.44 193 LEU A CA 1
ATOM 1572 C C . LEU A 1 193 ? -15.611 -4.511 25.431 1.00 90.44 193 LEU A C 1
ATOM 1574 O O . LEU A 1 193 ? -14.748 -4.220 26.257 1.00 90.44 193 LEU A O 1
ATOM 1578 N N . ASN A 1 194 ? -15.304 -5.021 24.244 1.00 87.38 194 ASN A N 1
ATOM 1579 C CA . ASN A 1 194 ? -13.966 -5.376 23.787 1.00 87.38 194 ASN A CA 1
ATOM 1580 C C . ASN A 1 194 ? -13.415 -4.384 22.741 1.00 87.38 194 ASN A C 1
ATOM 1582 O O . ASN A 1 194 ? -12.541 -4.735 21.941 1.00 87.38 194 ASN A O 1
ATOM 1586 N N . SER A 1 195 ? -13.917 -3.142 22.728 1.00 81.69 195 SER A N 1
ATOM 1587 C CA . SER A 1 195 ? -13.612 -2.123 21.712 1.00 81.69 195 SER A CA 1
ATOM 1588 C C . SER A 1 195 ? -12.104 -1.899 21.568 1.00 81.69 195 SER A C 1
ATOM 1590 O O . SER A 1 195 ? -11.572 -1.877 20.458 1.00 81.69 195 SER A O 1
ATOM 1592 N N . ARG A 1 196 ? -11.379 -1.862 22.692 1.00 80.50 196 ARG A N 1
ATOM 1593 C CA . ARG A 1 196 ? -9.917 -1.718 22.715 1.00 80.50 196 ARG A CA 1
ATOM 1594 C C . ARG A 1 196 ? -9.170 -2.883 22.058 1.00 80.50 196 ARG A C 1
ATOM 1596 O O . ARG A 1 196 ? -8.209 -2.634 21.334 1.00 80.50 196 ARG A O 1
ATOM 1603 N N . SER A 1 197 ? -9.552 -4.139 22.306 1.00 86.38 197 SER A N 1
ATOM 1604 C CA . SER A 1 197 ? -8.851 -5.279 21.686 1.00 86.38 197 SER A CA 1
ATOM 1605 C C . SER A 1 197 ? -9.080 -5.306 20.182 1.00 86.38 197 SER A C 1
ATOM 1607 O O . SER A 1 197 ? -8.145 -5.566 19.430 1.00 86.38 197 SER A O 1
ATOM 1609 N N . LEU A 1 198 ? -10.301 -4.996 19.744 1.00 88.06 198 LEU A N 1
ATOM 1610 C CA . LEU A 1 198 ? -10.635 -4.931 18.324 1.00 88.06 198 LEU A CA 1
ATOM 1611 C C . LEU A 1 198 ? -9.854 -3.817 17.622 1.00 88.06 198 LEU A C 1
ATOM 1613 O O . LEU A 1 198 ? -9.304 -4.034 16.547 1.00 88.06 198 LEU A O 1
ATOM 1617 N N . GLN A 1 199 ? -9.730 -2.648 18.258 1.00 82.81 199 GLN A N 1
ATOM 1618 C CA . GLN A 1 199 ? -8.895 -1.553 17.756 1.00 82.81 199 GLN A CA 1
ATOM 1619 C C . GLN A 1 199 ? -7.422 -1.960 17.638 1.00 82.81 199 GLN A C 1
ATOM 1621 O O . GLN A 1 199 ? -6.776 -1.627 16.649 1.00 82.81 199 GLN A O 1
ATOM 1626 N N . LEU A 1 200 ? -6.883 -2.699 18.612 1.00 85.19 200 LEU A N 1
ATOM 1627 C CA . LEU A 1 200 ? -5.512 -3.213 18.538 1.00 85.19 200 LEU A CA 1
ATOM 1628 C C . LEU A 1 200 ? -5.337 -4.238 17.412 1.00 85.19 200 LEU A C 1
ATOM 1630 O O . LEU A 1 200 ? -4.310 -4.222 16.739 1.00 85.19 200 LEU A O 1
ATOM 1634 N N . GLU A 1 201 ? -6.313 -5.120 17.193 1.00 87.06 201 GLU A N 1
ATOM 1635 C CA . GLU A 1 201 ? -6.299 -6.061 16.066 1.00 87.06 201 GLU A CA 1
ATOM 1636 C C . GLU A 1 201 ? -6.343 -5.320 14.724 1.00 87.06 201 GLU A C 1
ATOM 1638 O O . GLU A 1 201 ? -5.554 -5.620 13.830 1.00 87.06 201 GLU A O 1
ATOM 1643 N N . TRP A 1 202 ? -7.189 -4.295 14.609 1.00 85.25 202 TRP A N 1
ATOM 1644 C CA . TRP A 1 202 ? -7.251 -3.441 13.425 1.00 85.25 202 TRP A CA 1
ATOM 1645 C C . TRP A 1 202 ? -5.930 -2.709 13.166 1.00 85.25 202 TRP A C 1
ATOM 1647 O O . TRP A 1 202 ? -5.433 -2.741 12.044 1.00 85.25 202 TRP A O 1
ATOM 1657 N N . LEU A 1 203 ? -5.320 -2.120 14.200 1.00 82.44 203 LEU A N 1
ATOM 1658 C CA . LEU A 1 203 ? -4.019 -1.452 14.084 1.00 82.44 203 LEU A CA 1
ATOM 1659 C C . LEU A 1 203 ? -2.920 -2.416 13.626 1.00 82.44 203 LEU A C 1
ATOM 1661 O O . LEU A 1 203 ? -2.102 -2.041 12.795 1.00 82.44 203 LEU A O 1
ATOM 1665 N N . LYS A 1 204 ? -2.921 -3.661 14.120 1.00 85.38 204 LYS A N 1
ATOM 1666 C CA . LYS A 1 204 ? -1.972 -4.693 13.672 1.00 85.38 204 LYS A CA 1
ATOM 1667 C C . LYS A 1 204 ? -2.139 -5.023 12.190 1.00 85.38 204 LYS A C 1
ATOM 1669 O O . LYS A 1 204 ? -1.141 -5.152 11.492 1.00 85.38 204 LYS A O 1
ATOM 1674 N N . LEU A 1 205 ? -3.377 -5.165 11.712 1.00 84.50 205 LEU A N 1
ATOM 1675 C CA . LEU A 1 205 ? -3.642 -5.442 10.296 1.00 84.50 205 LEU A CA 1
ATOM 1676 C C . LEU A 1 205 ? -3.294 -4.253 9.397 1.00 84.50 205 LEU A C 1
ATOM 1678 O O . LEU A 1 205 ? -2.772 -4.453 8.302 1.00 84.50 205 LEU A O 1
ATOM 1682 N N . ALA A 1 206 ? -3.562 -3.031 9.859 1.00 79.31 206 ALA A N 1
ATOM 1683 C CA . ALA A 1 206 ? -3.202 -1.813 9.144 1.00 79.31 206 ALA A CA 1
ATOM 1684 C C . ALA A 1 206 ? -1.676 -1.683 9.003 1.00 79.31 206 ALA A C 1
ATOM 1686 O O . ALA A 1 206 ? -1.175 -1.604 7.884 1.00 79.31 206 ALA A O 1
ATOM 1687 N N . ASP A 1 207 ? -0.941 -1.779 10.116 1.00 78.00 207 ASP A N 1
ATOM 1688 C CA . ASP A 1 207 ? 0.529 -1.711 10.144 1.00 78.00 207 ASP A CA 1
ATOM 1689 C C . ASP A 1 207 ? 1.182 -2.814 9.293 1.00 78.00 207 ASP A C 1
ATOM 1691 O O . ASP A 1 207 ? 2.174 -2.589 8.597 1.00 78.00 207 ASP A O 1
ATOM 1695 N N . PHE A 1 208 ? 0.583 -4.008 9.288 1.00 84.31 208 PHE A N 1
ATOM 1696 C CA . PHE A 1 208 ? 1.024 -5.120 8.453 1.00 84.31 208 PHE A CA 1
ATOM 1697 C C . PHE A 1 208 ? 0.939 -4.803 6.952 1.00 84.31 208 PHE A C 1
ATOM 1699 O O . PHE A 1 208 ? 1.872 -5.111 6.210 1.00 84.31 208 PHE A O 1
ATOM 1706 N N . GLY A 1 209 ? -0.161 -4.196 6.500 1.00 86.31 209 GLY A N 1
ATOM 1707 C CA . GLY A 1 209 ? -0.403 -3.926 5.081 1.00 86.31 209 GLY A CA 1
ATOM 1708 C C . GLY A 1 209 ? 0.260 -2.656 4.547 1.00 86.31 209 GLY A C 1
ATOM 1709 O O . GLY A 1 209 ? 0.611 -2.614 3.366 1.00 86.31 209 GLY A O 1
ATOM 1710 N N . TRP A 1 210 ? 0.453 -1.631 5.384 1.00 87.12 210 TRP A N 1
ATOM 1711 C CA . TRP A 1 210 ? 0.896 -0.308 4.927 1.00 87.12 210 TRP A CA 1
ATOM 1712 C C . TRP A 1 210 ? 2.247 -0.328 4.223 1.00 87.12 210 TRP A C 1
ATOM 1714 O O . TRP A 1 210 ? 2.345 0.179 3.110 1.00 87.12 210 TRP A O 1
ATOM 1724 N N . GLY A 1 211 ? 3.256 -1.003 4.782 1.00 91.38 211 GLY A N 1
ATOM 1725 C CA . GLY A 1 211 ? 4.575 -1.066 4.142 1.00 91.38 211 GLY A CA 1
ATOM 1726 C C . GLY A 1 211 ? 4.539 -1.659 2.725 1.00 91.38 211 GLY A C 1
ATOM 1727 O O . GLY A 1 211 ? 5.228 -1.171 1.833 1.00 91.38 211 GLY A O 1
ATOM 1728 N N . PHE A 1 212 ? 3.714 -2.686 2.492 1.00 94.75 212 PHE A N 1
ATOM 1729 C CA . PHE A 1 212 ? 3.559 -3.278 1.158 1.00 94.75 212 PHE A CA 1
ATOM 1730 C C . PHE A 1 212 ? 2.830 -2.331 0.204 1.00 94.75 212 PHE A C 1
ATOM 1732 O O . PHE A 1 212 ? 3.230 -2.194 -0.951 1.00 94.75 212 PHE A O 1
ATOM 1739 N N . GLY A 1 213 ? 1.789 -1.656 0.699 1.00 93.25 213 GLY A N 1
ATOM 1740 C CA . GLY A 1 213 ? 1.059 -0.645 -0.059 1.00 93.25 213 GLY A CA 1
ATOM 1741 C C . GLY A 1 213 ? 1.944 0.521 -0.489 1.00 93.25 213 GLY A C 1
ATOM 1742 O O . GLY A 1 213 ? 1.844 0.950 -1.636 1.00 93.25 213 GLY A O 1
ATOM 1743 N N . GLU A 1 214 ? 2.826 0.989 0.393 1.00 94.56 214 GLU A N 1
ATOM 1744 C CA . GLU A 1 214 ? 3.815 2.034 0.112 1.00 94.56 214 GLU A CA 1
ATOM 1745 C C . GLU A 1 214 ? 4.862 1.580 -0.905 1.00 94.56 214 GLU A C 1
ATOM 1747 O O . GLU A 1 214 ? 5.132 2.296 -1.865 1.00 94.56 214 GLU A O 1
ATOM 1752 N N . LEU A 1 215 ? 5.416 0.372 -0.754 1.00 97.31 215 LEU A N 1
ATOM 1753 C CA . LEU A 1 215 ? 6.369 -0.170 -1.725 1.00 97.31 215 LEU A CA 1
ATOM 1754 C C . LEU A 1 215 ? 5.740 -0.308 -3.120 1.00 97.31 215 LEU A C 1
ATOM 1756 O O . LEU A 1 215 ? 6.358 0.079 -4.111 1.00 97.31 215 LEU A O 1
ATOM 1760 N N . ALA A 1 216 ? 4.511 -0.828 -3.204 1.00 96.75 216 ALA A N 1
ATOM 1761 C CA . ALA A 1 216 ? 3.783 -0.942 -4.464 1.00 96.75 216 ALA A CA 1
ATOM 1762 C C . ALA A 1 216 ? 3.517 0.435 -5.089 1.00 96.75 216 ALA A C 1
ATOM 1764 O O . ALA A 1 216 ? 3.720 0.624 -6.286 1.00 96.75 216 ALA A O 1
ATOM 1765 N N . ALA A 1 217 ? 3.088 1.406 -4.286 1.00 95.31 217 ALA A N 1
ATOM 1766 C CA . ALA A 1 217 ? 2.820 2.759 -4.747 1.00 95.31 217 ALA A CA 1
ATOM 1767 C C . ALA A 1 217 ? 4.090 3.472 -5.234 1.00 95.31 217 ALA A C 1
ATOM 1769 O O . ALA A 1 217 ? 4.089 4.067 -6.313 1.00 95.31 217 ALA A O 1
ATOM 1770 N N . ASP A 1 218 ? 5.197 3.355 -4.501 1.00 96.94 218 ASP A N 1
ATOM 1771 C CA . ASP A 1 218 ? 6.487 3.909 -4.916 1.00 96.94 218 ASP A CA 1
ATOM 1772 C C . ASP A 1 218 ? 6.998 3.278 -6.206 1.00 96.94 218 ASP A C 1
ATOM 1774 O O . ASP A 1 218 ? 7.437 3.998 -7.100 1.00 96.94 218 ASP A O 1
ATOM 1778 N N . LEU A 1 219 ? 6.875 1.954 -6.338 1.00 97.69 219 LEU A N 1
ATOM 1779 C CA . LEU A 1 219 ? 7.227 1.235 -7.559 1.00 97.69 219 LEU A CA 1
ATOM 1780 C C . LEU A 1 219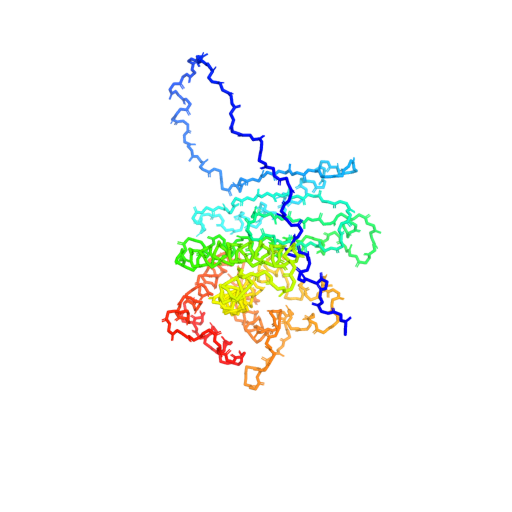 ? 6.461 1.790 -8.767 1.00 97.69 219 LEU A C 1
ATOM 1782 O O . LEU A 1 219 ? 7.064 2.057 -9.803 1.00 97.69 219 LEU A O 1
ATOM 1786 N N . ILE A 1 220 ? 5.148 2.006 -8.641 1.00 96.25 220 ILE A N 1
ATOM 1787 C CA . ILE A 1 220 ? 4.335 2.585 -9.722 1.00 96.25 220 ILE A CA 1
ATOM 1788 C C . ILE A 1 220 ? 4.768 4.017 -10.042 1.00 96.25 220 ILE A C 1
ATOM 1790 O O . ILE A 1 220 ? 4.857 4.373 -11.218 1.00 96.25 220 ILE A O 1
ATOM 1794 N N . GLY A 1 221 ? 5.067 4.832 -9.030 1.00 94.12 221 GLY A N 1
ATOM 1795 C CA . GLY A 1 221 ? 5.548 6.195 -9.244 1.00 94.12 221 GLY A CA 1
ATOM 1796 C C . GLY A 1 221 ? 6.913 6.251 -9.939 1.00 94.12 221 GLY A C 1
ATOM 1797 O O . GLY A 1 221 ? 7.067 7.022 -10.883 1.00 94.12 221 GLY A O 1
ATOM 1798 N N . VAL A 1 222 ? 7.863 5.395 -9.547 1.00 95.69 222 VAL A N 1
ATOM 1799 C CA . VAL A 1 222 ? 9.186 5.261 -10.190 1.00 95.69 222 VAL A CA 1
ATOM 1800 C C . VAL A 1 222 ? 9.054 4.779 -11.632 1.00 95.69 222 VAL A C 1
ATOM 1802 O O . VAL A 1 222 ? 9.666 5.350 -12.529 1.00 95.69 222 VAL A O 1
ATOM 1805 N N . VAL A 1 223 ? 8.215 3.771 -11.886 1.00 95.44 223 VAL A N 1
ATOM 1806 C CA . VAL A 1 223 ? 7.973 3.253 -13.243 1.00 95.44 223 VAL A CA 1
ATOM 1807 C C . VAL A 1 223 ? 7.326 4.308 -14.137 1.00 95.44 223 VAL A C 1
ATOM 1809 O O . VAL A 1 223 ? 7.705 4.436 -15.298 1.00 95.44 223 VAL A O 1
ATOM 1812 N N . TYR A 1 224 ? 6.376 5.080 -13.606 1.00 93.06 224 TYR A N 1
ATOM 1813 C CA . TYR A 1 224 ? 5.757 6.186 -14.334 1.00 93.06 224 TYR A CA 1
ATOM 1814 C C . TYR A 1 224 ? 6.766 7.296 -14.666 1.00 93.06 224 TYR A C 1
ATOM 1816 O O . TYR A 1 224 ? 6.749 7.827 -15.775 1.00 93.06 224 TYR A O 1
ATOM 1824 N N . ALA A 1 225 ? 7.633 7.646 -13.714 1.00 92.69 225 ALA A N 1
ATOM 1825 C CA . ALA A 1 225 ? 8.622 8.708 -13.873 1.00 92.69 225 ALA A CA 1
ATOM 1826 C C . ALA A 1 225 ? 9.806 8.302 -14.766 1.00 92.69 225 ALA A C 1
ATOM 1828 O O . ALA A 1 225 ? 10.356 9.137 -15.481 1.00 92.69 225 ALA A O 1
ATOM 1829 N N . GLY A 1 226 ? 10.190 7.024 -14.730 1.00 92.94 226 GLY A N 1
ATOM 1830 C CA . GLY A 1 226 ? 11.315 6.467 -15.481 1.00 92.94 226 GLY A CA 1
ATOM 1831 C C . GLY A 1 226 ? 12.682 6.606 -14.802 1.00 92.94 226 GLY A C 1
ATOM 1832 O O . GLY A 1 226 ? 13.690 6.336 -15.449 1.00 92.94 226 GLY A O 1
ATOM 1833 N N . PHE A 1 227 ? 12.742 7.018 -13.531 1.00 94.19 227 PHE A N 1
ATOM 1834 C CA . PHE A 1 227 ? 13.986 7.157 -12.761 1.00 94.19 227 PHE A CA 1
ATOM 1835 C C . PHE A 1 227 ? 13.768 6.869 -11.264 1.00 94.19 227 PHE A C 1
ATOM 1837 O O . PHE A 1 227 ? 12.655 7.024 -10.756 1.00 94.19 227 PHE A O 1
ATOM 1844 N N . GLY A 1 228 ? 14.812 6.403 -10.569 1.00 94.75 228 GLY A N 1
ATOM 1845 C CA . GLY A 1 228 ? 14.713 5.811 -9.227 1.00 94.75 228 GLY A CA 1
ATOM 1846 C C . GLY A 1 228 ? 14.510 6.820 -8.092 1.00 94.75 228 GLY A C 1
ATOM 1847 O O . GLY A 1 228 ? 13.893 6.503 -7.075 1.00 94.75 228 GLY A O 1
ATOM 1848 N N . GLU A 1 229 ? 14.952 8.056 -8.290 1.00 95.12 229 GLU A N 1
ATOM 1849 C CA . GLU A 1 229 ? 14.867 9.145 -7.315 1.00 95.12 229 GLU A CA 1
ATOM 1850 C C . GLU A 1 229 ? 13.474 9.800 -7.277 1.00 95.12 229 GLU A C 1
ATOM 1852 O O . GLU A 1 229 ? 13.171 10.582 -6.375 1.00 95.12 229 GLU A O 1
ATOM 1857 N N . ALA A 1 230 ? 12.597 9.469 -8.232 1.00 92.50 230 ALA A N 1
ATOM 1858 C CA . ALA A 1 230 ? 11.351 10.183 -8.513 1.00 92.50 230 ALA A CA 1
ATOM 1859 C C . ALA A 1 230 ? 10.476 10.450 -7.284 1.00 92.50 230 ALA A C 1
ATOM 1861 O O . ALA A 1 230 ? 9.960 11.550 -7.108 1.00 92.50 230 ALA A O 1
ATOM 1862 N N . ILE A 1 231 ? 10.303 9.458 -6.412 1.00 91.75 231 ILE A N 1
ATOM 1863 C CA . ILE A 1 231 ? 9.487 9.608 -5.202 1.00 91.75 231 ILE A CA 1
ATOM 1864 C C . ILE A 1 231 ? 10.191 10.473 -4.149 1.00 91.75 231 ILE A C 1
ATOM 1866 O O . ILE A 1 231 ? 9.550 11.291 -3.486 1.00 91.75 231 ILE A O 1
ATOM 1870 N N . ALA A 1 232 ? 11.503 10.311 -3.993 1.00 89.75 232 ALA A N 1
ATOM 1871 C CA . ALA A 1 232 ? 12.292 11.059 -3.022 1.00 89.75 232 ALA A CA 1
ATOM 1872 C C . ALA A 1 232 ? 12.318 12.560 -3.348 1.00 89.75 232 ALA A C 1
ATOM 1874 O O . ALA A 1 232 ? 12.257 13.385 -2.435 1.00 89.75 232 ALA A O 1
ATOM 1875 N N . GLU A 1 233 ? 12.340 12.920 -4.634 1.00 87.12 233 GLU A N 1
ATOM 1876 C CA . GLU A 1 233 ? 12.349 14.317 -5.084 1.00 87.12 233 GLU A CA 1
ATOM 1877 C C . GLU A 1 233 ? 11.039 15.059 -4.777 1.00 87.12 233 GLU A C 1
ATOM 1879 O O . GLU A 1 233 ? 11.054 16.250 -4.456 1.00 87.12 233 GLU A O 1
ATOM 1884 N N . VAL A 1 234 ? 9.900 14.360 -4.826 1.00 83.44 234 VAL A N 1
ATOM 1885 C CA . VAL A 1 234 ? 8.563 14.979 -4.708 1.00 83.44 234 VAL A CA 1
ATOM 1886 C C . VAL A 1 234 ? 8.002 14.978 -3.285 1.00 83.44 234 VAL A C 1
ATOM 1888 O O . VAL A 1 234 ? 6.978 15.617 -2.997 1.00 83.44 234 VAL A O 1
ATOM 1891 N N . ILE A 1 235 ? 8.654 14.262 -2.368 1.00 77.38 235 ILE A N 1
ATOM 1892 C CA . ILE A 1 235 ? 8.237 14.148 -0.971 1.00 77.38 235 ILE A CA 1
ATOM 1893 C C . ILE A 1 235 ? 9.107 15.045 -0.102 1.00 77.38 235 ILE A C 1
ATOM 1895 O O . ILE A 1 235 ? 10.263 14.770 0.189 1.00 77.38 235 ILE A O 1
ATOM 1899 N N . HIS A 1 236 ? 8.508 16.133 0.375 1.00 66.88 236 HIS A N 1
ATOM 1900 C CA . HIS A 1 236 ? 9.180 17.115 1.226 1.00 66.88 236 HIS A CA 1
ATOM 1901 C C . HIS A 1 236 ? 9.101 16.790 2.729 1.00 66.88 236 HIS A C 1
ATOM 1903 O O . HIS A 1 236 ? 9.138 17.708 3.551 1.00 66.88 236 HIS A O 1
ATOM 1909 N N . GLU A 1 237 ? 8.941 15.520 3.107 1.00 67.50 237 GLU A N 1
ATOM 1910 C CA . GLU A 1 237 ? 8.970 15.096 4.513 1.00 67.50 237 GLU A CA 1
ATOM 1911 C C . GLU A 1 237 ? 10.432 14.790 4.905 1.00 67.50 237 GLU A C 1
ATOM 1913 O O . GLU A 1 237 ? 11.030 13.854 4.367 1.00 67.50 237 GLU A O 1
ATOM 1918 N N . PRO A 1 238 ? 11.074 15.615 5.764 1.00 57.84 238 PRO A N 1
ATOM 1919 C CA . PRO A 1 238 ? 12.494 15.461 6.071 1.00 57.84 238 PRO A CA 1
ATOM 1920 C C . PRO A 1 238 ? 12.749 14.151 6.825 1.00 57.84 238 PRO A C 1
ATOM 1922 O O . PRO A 1 238 ? 12.268 13.987 7.942 1.00 57.84 238 PRO A O 1
ATOM 1925 N N . GLY A 1 239 ? 13.539 13.255 6.231 1.00 69.81 239 GLY A N 1
ATOM 1926 C CA . GLY A 1 239 ? 13.879 11.941 6.793 1.00 69.81 239 GLY A CA 1
ATOM 1927 C C . GLY A 1 239 ? 13.457 10.791 5.882 1.00 69.81 239 GLY A C 1
ATOM 1928 O O . GLY A 1 239 ? 14.278 9.926 5.588 1.00 69.81 239 GLY A O 1
ATOM 1929 N N . ASP A 1 240 ? 12.244 10.863 5.337 1.00 78.44 240 ASP A N 1
ATOM 1930 C CA . ASP A 1 240 ? 11.629 9.759 4.590 1.00 78.44 240 ASP A CA 1
ATOM 1931 C C . ASP A 1 240 ? 12.178 9.631 3.168 1.00 78.44 240 ASP A C 1
ATOM 1933 O O . ASP A 1 240 ? 12.323 8.522 2.656 1.00 78.44 240 ASP A O 1
ATOM 1937 N N . ALA A 1 241 ? 12.527 10.758 2.536 1.00 86.44 241 ALA A N 1
ATOM 1938 C CA . ALA A 1 241 ? 12.930 10.808 1.129 1.00 86.44 241 ALA A CA 1
ATOM 1939 C C . ALA A 1 241 ? 14.039 9.794 0.793 1.00 86.44 241 ALA A C 1
ATOM 1941 O O . ALA A 1 241 ? 13.914 9.029 -0.157 1.00 86.44 241 ALA A O 1
ATOM 1942 N N . ARG A 1 242 ? 15.078 9.693 1.635 1.00 91.81 242 ARG A N 1
ATOM 1943 C CA . ARG A 1 242 ? 16.203 8.764 1.421 1.00 91.81 242 ARG A CA 1
ATOM 1944 C C . ARG A 1 242 ? 15.789 7.286 1.452 1.00 91.81 242 ARG A C 1
ATOM 1946 O O . ARG A 1 242 ? 16.438 6.457 0.823 1.00 91.81 242 ARG A O 1
ATOM 1953 N N . PHE A 1 243 ? 14.759 6.931 2.215 1.00 94.44 243 PHE A N 1
ATOM 1954 C CA . PHE A 1 243 ? 14.290 5.544 2.338 1.00 94.44 243 PHE A CA 1
ATOM 1955 C C . PHE A 1 243 ? 13.272 5.154 1.260 1.00 94.44 243 PHE A C 1
ATOM 1957 O O . PHE A 1 243 ? 12.923 3.977 1.123 1.00 94.44 243 PHE A O 1
ATOM 1964 N N . ARG A 1 244 ? 12.799 6.144 0.501 1.00 94.31 244 ARG A N 1
ATOM 1965 C CA . ARG A 1 244 ? 11.917 5.970 -0.655 1.00 94.31 244 ARG A CA 1
ATOM 1966 C C . ARG A 1 244 ? 12.655 6.083 -1.987 1.00 94.31 244 ARG A C 1
ATOM 1968 O O . ARG A 1 244 ? 12.082 5.731 -3.009 1.00 94.31 244 ARG A O 1
ATOM 1975 N N . ASP A 1 245 ? 13.901 6.544 -1.962 1.00 95.75 245 ASP A N 1
ATOM 1976 C CA . ASP A 1 245 ? 14.801 6.559 -3.109 1.00 95.75 245 ASP A CA 1
ATOM 1977 C C . ASP A 1 245 ? 15.221 5.130 -3.488 1.00 95.75 245 ASP A C 1
ATOM 1979 O O . ASP A 1 245 ? 15.726 4.375 -2.652 1.00 95.75 245 ASP A O 1
ATOM 1983 N N . PHE A 1 246 ? 14.995 4.757 -4.746 1.00 97.94 246 PHE A N 1
ATOM 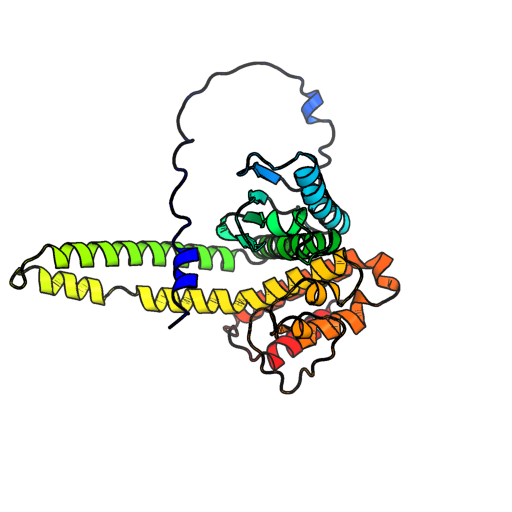1984 C CA . PHE A 1 246 ? 15.345 3.444 -5.281 1.00 97.94 246 PHE A CA 1
ATOM 1985 C C . PHE A 1 246 ? 16.836 3.327 -5.622 1.00 97.94 246 PHE A C 1
ATOM 1987 O O . PHE A 1 246 ? 17.314 2.215 -5.807 1.00 97.94 246 PHE A O 1
ATOM 1994 N N . THR A 1 247 ? 17.595 4.423 -5.678 1.00 97.25 247 THR A N 1
ATOM 1995 C CA . THR A 1 247 ? 19.026 4.395 -6.036 1.00 97.25 247 THR A CA 1
ATOM 1996 C C . THR A 1 247 ? 19.949 4.403 -4.817 1.00 97.25 247 THR A C 1
ATOM 1998 O O . THR A 1 247 ? 21.153 4.167 -4.933 1.00 97.25 247 THR A O 1
ATOM 2001 N N . VAL A 1 248 ? 19.398 4.619 -3.618 1.00 96.44 248 VAL A N 1
ATOM 2002 C CA . VAL A 1 248 ? 20.166 4.643 -2.371 1.00 96.44 248 VAL A CA 1
ATOM 2003 C C . VAL A 1 248 ? 20.252 3.250 -1.764 1.00 96.44 248 VAL A C 1
ATOM 2005 O O . VAL A 1 248 ? 19.252 2.680 -1.335 1.00 96.44 248 VAL A O 1
ATOM 2008 N N . GLU A 1 249 ? 21.473 2.739 -1.634 1.00 96.94 249 GLU A N 1
ATOM 2009 C CA . GLU A 1 249 ? 21.726 1.467 -0.964 1.00 96.94 249 GLU A CA 1
ATOM 2010 C C . GLU A 1 249 ? 21.404 1.531 0.538 1.00 96.94 249 GLU A C 1
ATOM 2012 O O . GLU A 1 249 ? 21.860 2.417 1.274 1.00 96.94 249 GLU A O 1
ATOM 2017 N N . HIS A 1 250 ? 20.658 0.525 1.000 1.00 96.00 250 HIS A N 1
ATOM 2018 C CA . HIS A 1 250 ? 20.415 0.245 2.411 1.00 96.00 250 HIS A CA 1
ATOM 2019 C C . HIS A 1 250 ? 20.732 -1.226 2.683 1.00 96.00 250 HIS A C 1
ATOM 2021 O O . HIS A 1 250 ? 20.163 -2.112 2.048 1.00 96.00 250 HIS A O 1
ATOM 2027 N N . SER A 1 251 ? 21.616 -1.496 3.648 1.00 96.25 251 SER A N 1
ATOM 2028 C CA . SER A 1 251 ? 21.918 -2.871 4.067 1.00 96.25 251 SER A CA 1
ATOM 2029 C C . SER A 1 251 ? 20.651 -3.559 4.569 1.00 96.25 251 SER A C 1
ATOM 2031 O O . SER A 1 251 ? 19.962 -3.011 5.424 1.00 96.25 251 SER A O 1
ATOM 2033 N N . VAL A 1 252 ? 20.376 -4.776 4.090 1.00 97.06 252 VAL A N 1
ATOM 2034 C CA . VAL A 1 252 ? 19.336 -5.645 4.670 1.00 97.06 252 VAL A CA 1
ATOM 2035 C C . VAL A 1 252 ? 19.735 -6.076 6.083 1.00 97.06 252 VAL A C 1
ATOM 2037 O O . VAL A 1 252 ? 18.896 -6.123 6.983 1.00 97.06 252 VAL A O 1
ATOM 2040 N N . GLU A 1 253 ? 21.016 -6.390 6.293 1.00 96.31 253 GLU A N 1
ATOM 2041 C CA . GLU A 1 253 ? 21.514 -6.826 7.594 1.00 96.31 253 GLU A CA 1
ATOM 2042 C C . GLU A 1 253 ? 21.536 -5.647 8.570 1.00 96.31 253 GLU A C 1
ATOM 2044 O O . GLU A 1 253 ? 22.091 -4.589 8.268 1.00 96.31 253 GLU A O 1
ATOM 2049 N N . GLY A 1 254 ? 20.902 -5.830 9.731 1.00 93.75 254 GLY A N 1
ATOM 2050 C CA . GLY A 1 254 ? 20.747 -4.783 10.742 1.00 93.75 254 GLY A CA 1
ATOM 2051 C C . GLY A 1 254 ? 19.695 -3.710 10.431 1.00 93.75 254 GLY A C 1
ATOM 2052 O O . GLY A 1 254 ? 19.578 -2.769 11.211 1.00 93.75 254 GLY A O 1
ATOM 2053 N N . PHE A 1 255 ? 18.917 -3.824 9.344 1.00 96.94 255 PHE A N 1
ATOM 2054 C CA . PHE A 1 255 ? 17.871 -2.843 9.029 1.00 96.94 255 PHE A CA 1
ATOM 2055 C C . PHE A 1 255 ? 16.708 -2.901 10.033 1.00 96.94 255 PHE A C 1
ATOM 2057 O O . PHE A 1 255 ? 16.047 -3.935 10.179 1.00 96.94 255 PHE A O 1
ATOM 2064 N N . ASP A 1 256 ? 16.428 -1.782 10.702 1.00 96.12 256 ASP A N 1
ATOM 2065 C CA . ASP A 1 256 ? 15.484 -1.697 11.827 1.00 96.12 256 ASP A CA 1
ATOM 2066 C C . ASP A 1 256 ? 14.402 -0.615 11.666 1.00 96.12 256 ASP A C 1
ATOM 2068 O O . ASP A 1 256 ? 13.563 -0.426 12.551 1.00 96.12 256 ASP A O 1
ATOM 2072 N N . ARG A 1 257 ? 14.370 0.074 10.520 1.00 94.12 257 ARG A N 1
ATOM 2073 C CA . ARG A 1 257 ? 13.353 1.088 10.223 1.00 94.12 257 ARG A CA 1
ATOM 2074 C C . ARG A 1 257 ? 12.019 0.418 9.933 1.00 94.12 257 ARG A C 1
ATOM 2076 O O . ARG A 1 257 ? 11.895 -0.330 8.970 1.00 94.12 257 ARG A O 1
ATOM 2083 N N . ASN A 1 258 ? 11.024 0.677 10.777 1.00 89.62 258 ASN A N 1
ATOM 2084 C CA . ASN A 1 258 ? 9.708 0.038 10.688 1.00 89.62 258 ASN A CA 1
ATOM 2085 C C . ASN A 1 258 ? 8.578 1.008 10.312 1.00 89.62 258 ASN A C 1
ATOM 2087 O O . ASN A 1 258 ? 7.417 0.618 10.343 1.00 89.62 258 ASN A O 1
ATOM 2091 N N . GLN A 1 259 ? 8.889 2.263 9.978 1.00 89.56 259 GLN A N 1
ATOM 2092 C CA . GLN A 1 259 ? 7.875 3.185 9.463 1.00 89.56 259 GLN A CA 1
ATOM 2093 C C . GLN A 1 259 ? 7.386 2.709 8.091 1.00 89.56 259 GLN A C 1
ATOM 2095 O O . GLN A 1 259 ? 8.171 2.160 7.317 1.00 89.56 259 GLN A O 1
ATOM 2100 N N . GLU A 1 260 ? 6.109 2.931 7.778 1.00 87.38 260 GLU A N 1
ATOM 2101 C CA . GLU A 1 260 ? 5.458 2.443 6.552 1.00 87.38 260 GLU A CA 1
ATOM 2102 C C . GLU A 1 260 ? 6.221 2.814 5.271 1.00 87.38 260 GLU A C 1
ATOM 2104 O O . GLU A 1 260 ? 6.457 1.961 4.415 1.00 87.38 260 GLU A O 1
ATOM 2109 N N . HIS A 1 261 ? 6.721 4.047 5.195 1.00 90.25 261 HIS A N 1
ATOM 2110 C CA . HIS A 1 261 ? 7.496 4.535 4.059 1.00 90.25 261 HIS A CA 1
ATOM 2111 C C . HIS A 1 261 ? 8.938 3.999 4.031 1.00 90.25 261 HIS A C 1
ATOM 2113 O O . HIS A 1 261 ? 9.529 3.862 2.961 1.00 90.25 261 HIS A O 1
ATOM 2119 N N . GLU A 1 262 ? 9.514 3.644 5.181 1.00 93.88 262 GLU A N 1
ATOM 2120 C CA . GLU A 1 262 ? 10.931 3.274 5.308 1.00 93.88 262 GLU A CA 1
ATOM 2121 C C . GLU A 1 262 ? 11.169 1.760 5.256 1.00 93.88 262 GLU A C 1
ATOM 2123 O O . GLU A 1 262 ? 12.245 1.312 4.856 1.00 93.88 262 GLU A O 1
ATOM 2128 N N . ARG A 1 263 ? 10.168 0.963 5.652 1.00 94.94 263 ARG A N 1
ATOM 2129 C CA . ARG A 1 263 ? 10.307 -0.469 5.961 1.00 94.94 263 ARG A CA 1
ATOM 2130 C C . ARG A 1 263 ? 10.975 -1.280 4.863 1.00 94.94 263 ARG A C 1
ATOM 2132 O O . ARG A 1 263 ? 11.733 -2.196 5.169 1.00 94.94 263 ARG A O 1
ATOM 2139 N N . PHE A 1 264 ? 10.701 -0.957 3.605 1.00 97.44 264 PHE A N 1
ATOM 2140 C CA . PHE A 1 264 ? 11.197 -1.694 2.447 1.00 97.44 264 PHE A CA 1
ATOM 2141 C C . PHE A 1 264 ? 12.306 -0.970 1.671 1.00 97.44 264 PHE A C 1
ATOM 2143 O O . PHE A 1 264 ? 12.522 -1.274 0.500 1.00 97.44 264 PHE A O 1
ATOM 2150 N N . ALA A 1 265 ? 13.035 -0.035 2.293 1.00 97.50 265 ALA A N 1
ATOM 2151 C CA . ALA A 1 265 ? 14.123 0.681 1.620 1.00 97.50 265 ALA A CA 1
ATOM 2152 C C . ALA A 1 265 ? 15.190 -0.250 0.992 1.00 97.50 265 ALA A C 1
ATOM 2154 O O . ALA A 1 265 ? 15.521 -0.041 -0.174 1.00 97.50 265 ALA A O 1
ATOM 2155 N N . PRO A 1 266 ? 15.658 -1.331 1.658 1.00 98.56 266 PRO A N 1
ATOM 2156 C CA . PRO A 1 266 ? 16.549 -2.298 1.011 1.00 98.56 266 PRO A CA 1
ATOM 2157 C C . PRO A 1 266 ? 15.930 -2.989 -0.216 1.00 98.56 266 PRO A C 1
ATOM 2159 O O . PRO A 1 266 ? 16.605 -3.187 -1.222 1.00 98.56 266 PRO A O 1
ATOM 2162 N N . THR A 1 267 ? 14.637 -3.332 -0.163 1.00 98.56 267 THR A N 1
ATOM 2163 C CA . THR A 1 267 ? 13.928 -3.938 -1.304 1.00 98.56 267 THR A CA 1
ATOM 2164 C C . THR A 1 267 ? 13.810 -2.958 -2.472 1.00 98.56 267 THR A C 1
ATOM 2166 O O . THR A 1 267 ? 13.987 -3.371 -3.614 1.00 98.56 267 THR A O 1
ATOM 2169 N N . ARG A 1 268 ? 13.556 -1.665 -2.214 1.00 98.50 268 ARG A N 1
ATOM 2170 C CA . ARG A 1 268 ? 13.526 -0.619 -3.256 1.00 98.50 268 ARG A CA 1
ATOM 2171 C C . ARG A 1 268 ? 14.848 -0.552 -4.016 1.00 98.50 268 ARG A C 1
ATOM 2173 O O . ARG A 1 268 ? 14.846 -0.638 -5.241 1.00 98.50 268 ARG A O 1
ATOM 2180 N N . PHE A 1 269 ? 15.961 -0.493 -3.285 1.00 98.44 269 PHE A N 1
ATOM 2181 C CA . PHE A 1 269 ? 17.293 -0.512 -3.885 1.00 98.44 269 PHE A CA 1
ATOM 2182 C C . PHE A 1 269 ? 17.545 -1.775 -4.711 1.00 98.44 269 PHE A C 1
ATOM 2184 O O . PHE A 1 269 ? 17.953 -1.704 -5.870 1.00 98.44 269 PHE A O 1
ATOM 2191 N N . TRP A 1 270 ? 17.231 -2.944 -4.149 1.00 98.50 270 TRP A N 1
ATOM 2192 C CA . TRP A 1 270 ? 17.401 -4.209 -4.857 1.00 98.50 270 TRP A CA 1
ATOM 2193 C C . TRP A 1 270 ? 16.584 -4.259 -6.160 1.00 98.50 270 TRP A C 1
ATOM 2195 O O . TRP A 1 270 ? 17.102 -4.696 -7.189 1.00 98.50 270 TRP A O 1
ATOM 2205 N N . LEU A 1 271 ? 15.335 -3.776 -6.141 1.00 98.44 271 LEU A N 1
ATOM 2206 C CA . LEU A 1 271 ? 14.477 -3.693 -7.327 1.00 98.44 271 LEU A CA 1
ATOM 2207 C C . LEU A 1 271 ? 15.091 -2.806 -8.412 1.00 98.44 271 LEU A C 1
ATOM 2209 O O . LEU A 1 271 ? 15.029 -3.157 -9.590 1.00 98.44 271 LEU A O 1
ATOM 2213 N N . TRP A 1 272 ? 15.688 -1.677 -8.035 1.00 97.81 272 TRP A N 1
ATOM 2214 C CA . TRP A 1 272 ? 16.356 -0.791 -8.984 1.00 97.81 272 TRP A CA 1
ATOM 2215 C C . TRP A 1 272 ? 17.515 -1.484 -9.691 1.00 97.81 272 TRP A C 1
ATOM 2217 O O . TRP A 1 272 ? 17.489 -1.627 -10.915 1.00 97.81 272 TRP A O 1
ATOM 2227 N N . GLU A 1 273 ? 18.470 -1.989 -8.913 1.00 97.19 273 GLU A N 1
ATOM 2228 C CA . GLU A 1 273 ? 19.711 -2.579 -9.422 1.00 97.19 273 GLU A CA 1
ATOM 2229 C C . GLU A 1 273 ? 19.467 -3.830 -10.276 1.00 97.19 273 GLU A C 1
ATOM 2231 O O . GLU A 1 273 ? 20.138 -4.056 -11.287 1.00 97.19 273 GLU A O 1
ATOM 2236 N N . ASN A 1 274 ? 18.484 -4.648 -9.893 1.00 96.88 274 ASN A N 1
ATOM 2237 C CA . ASN A 1 274 ? 18.284 -5.964 -10.499 1.00 96.88 274 ASN A CA 1
ATOM 2238 C C . ASN A 1 274 ? 17.152 -6.001 -11.527 1.00 96.88 274 ASN A C 1
ATOM 2240 O O . ASN A 1 274 ? 17.126 -6.902 -12.369 1.00 96.88 274 ASN A O 1
ATOM 2244 N N . VAL A 1 275 ? 16.219 -5.043 -11.490 1.00 96.44 275 VAL A N 1
ATOM 2245 C CA . VAL A 1 275 ? 14.990 -5.110 -12.293 1.00 96.44 275 VAL A CA 1
ATOM 2246 C C . VAL A 1 275 ? 14.750 -3.847 -13.109 1.00 96.44 275 VAL A C 1
ATOM 2248 O O . VAL A 1 275 ? 14.617 -3.950 -14.330 1.00 96.44 275 VAL A O 1
ATOM 2251 N N . LEU A 1 276 ? 14.659 -2.685 -12.459 1.00 95.81 276 LEU A N 1
ATOM 2252 C CA . LEU A 1 276 ? 14.150 -1.456 -13.083 1.00 95.81 276 LEU A CA 1
ATOM 2253 C C . LEU A 1 276 ? 15.203 -0.745 -13.941 1.00 95.81 276 LEU A C 1
ATOM 2255 O O . LEU A 1 276 ? 14.866 -0.238 -15.006 1.00 95.81 276 LEU A O 1
ATOM 2259 N N . ASN A 1 277 ? 16.474 -0.769 -13.533 1.00 94.38 277 ASN A N 1
ATOM 2260 C CA . ASN A 1 277 ? 17.589 -0.133 -14.244 1.00 94.38 277 ASN A CA 1
ATOM 2261 C C . ASN A 1 277 ? 18.243 -1.056 -15.299 1.00 94.38 277 ASN A C 1
ATOM 2263 O O . ASN A 1 277 ? 19.417 -0.922 -15.637 1.00 94.38 277 ASN A O 1
ATOM 2267 N N . ARG A 1 278 ? 17.512 -2.069 -15.781 1.00 93.44 278 ARG A N 1
ATOM 2268 C CA . ARG A 1 278 ? 18.012 -3.050 -16.757 1.00 93.44 278 ARG A CA 1
ATOM 2269 C C . ARG A 1 278 ? 17.552 -2.680 -18.164 1.00 93.44 278 ARG A C 1
ATOM 2271 O O . ARG A 1 278 ? 16.385 -2.354 -18.360 1.00 93.44 278 ARG A O 1
ATOM 2278 N N . ASP A 1 279 ? 18.422 -2.850 -19.160 1.00 89.81 279 ASP A N 1
ATOM 2279 C CA . ASP A 1 279 ? 18.113 -2.545 -20.570 1.00 89.81 279 ASP A CA 1
ATOM 2280 C C . ASP A 1 279 ? 16.849 -3.255 -21.089 1.00 89.81 279 ASP A C 1
ATOM 2282 O O . ASP A 1 279 ? 16.103 -2.728 -21.916 1.00 89.81 279 ASP A O 1
ATOM 2286 N N . ASP A 1 280 ? 16.572 -4.464 -20.593 1.00 89.94 280 ASP A N 1
ATOM 2287 C CA . ASP A 1 280 ? 15.412 -5.255 -21.002 1.00 89.94 280 ASP A CA 1
ATOM 2288 C C . ASP A 1 280 ? 14.098 -4.822 -20.323 1.00 89.94 280 ASP A C 1
ATOM 2290 O O . ASP A 1 280 ? 13.028 -5.334 -20.678 1.00 89.94 280 ASP A O 1
ATOM 2294 N N . PHE A 1 281 ? 14.140 -3.870 -19.383 1.00 91.12 281 PHE A N 1
ATOM 2295 C CA . PHE A 1 281 ? 12.951 -3.329 -18.724 1.00 91.12 281 PHE A CA 1
ATOM 2296 C C . PHE A 1 281 ? 12.035 -2.596 -19.710 1.00 91.12 281 PHE A C 1
ATOM 2298 O O . PHE A 1 281 ? 10.820 -2.728 -19.616 1.00 91.12 281 PHE A O 1
ATOM 2305 N N . ALA A 1 282 ? 12.568 -1.926 -20.734 1.00 81.56 282 ALA A N 1
ATOM 2306 C CA . ALA A 1 282 ? 11.735 -1.256 -21.739 1.00 81.56 282 ALA A CA 1
ATOM 2307 C C . ALA A 1 282 ? 10.791 -2.223 -22.489 1.00 81.56 282 ALA A C 1
ATOM 2309 O O . ALA A 1 282 ? 9.692 -1.841 -22.882 1.00 81.56 282 ALA A O 1
ATOM 2310 N N . LEU A 1 283 ? 11.204 -3.485 -22.668 1.00 82.75 283 LEU A N 1
ATOM 2311 C CA . LEU A 1 283 ? 10.431 -4.505 -23.389 1.00 82.75 283 LEU A CA 1
ATOM 2312 C C . LEU A 1 283 ? 9.599 -5.396 -22.459 1.00 82.75 283 LEU A C 1
ATOM 2314 O O . LEU A 1 283 ? 8.502 -5.814 -22.824 1.00 82.75 283 LEU A O 1
ATOM 2318 N N . LYS A 1 284 ? 10.125 -5.724 -21.273 1.00 90.12 284 LYS A N 1
ATOM 2319 C CA . LYS A 1 284 ? 9.514 -6.684 -20.332 1.00 90.12 284 LYS A CA 1
ATOM 2320 C C . LYS A 1 284 ? 8.960 -6.038 -19.063 1.00 90.12 284 LYS A C 1
ATOM 2322 O O . LYS A 1 284 ? 8.401 -6.742 -18.222 1.00 90.12 284 LYS A O 1
ATOM 2327 N N . GLY A 1 285 ? 9.118 -4.727 -18.916 1.00 89.00 285 GLY A N 1
ATOM 2328 C CA . GLY A 1 285 ? 8.809 -3.958 -17.713 1.00 89.00 285 GLY A CA 1
ATOM 2329 C C . GLY A 1 285 ? 7.408 -4.211 -17.177 1.00 89.00 285 GLY A C 1
ATOM 2330 O O . GLY A 1 285 ? 7.301 -4.616 -16.022 1.00 89.00 285 GLY A O 1
ATOM 2331 N N . PRO A 1 286 ? 6.346 -4.104 -17.998 1.00 90.94 286 PRO A N 1
ATOM 2332 C CA . PRO A 1 286 ? 4.987 -4.394 -17.552 1.00 90.94 286 PRO A CA 1
ATOM 2333 C C . PRO A 1 286 ? 4.820 -5.758 -16.877 1.00 90.94 286 PRO A C 1
ATOM 2335 O O . PRO A 1 286 ? 4.214 -5.859 -15.809 1.00 90.94 286 PRO A O 1
ATOM 2338 N N . ASN A 1 287 ? 5.403 -6.809 -17.461 1.00 92.88 287 ASN A N 1
ATOM 2339 C CA . ASN A 1 287 ? 5.315 -8.155 -16.905 1.00 92.88 287 ASN A CA 1
ATOM 2340 C C . ASN A 1 287 ? 6.156 -8.298 -15.629 1.00 92.88 287 ASN A C 1
ATOM 2342 O O . ASN A 1 287 ? 5.687 -8.889 -14.663 1.00 92.88 287 ASN A O 1
ATOM 2346 N N . LYS A 1 288 ? 7.360 -7.711 -15.590 1.00 95.06 288 LYS A N 1
ATOM 2347 C CA . LYS A 1 288 ? 8.210 -7.696 -14.386 1.00 95.06 288 LYS A CA 1
ATOM 2348 C C . LYS A 1 288 ? 7.516 -6.986 -13.219 1.00 95.06 288 LYS A C 1
ATOM 2350 O O . LYS A 1 288 ? 7.470 -7.524 -12.119 1.00 95.06 288 LYS A O 1
ATOM 2355 N N . VAL A 1 289 ? 6.921 -5.815 -13.461 1.00 95.50 289 VAL A N 1
ATOM 2356 C CA . VAL A 1 289 ? 6.187 -5.055 -12.435 1.00 95.50 289 VAL A CA 1
ATOM 2357 C C . VAL A 1 289 ? 4.966 -5.831 -11.954 1.00 95.50 289 VAL A C 1
ATOM 2359 O O . VAL A 1 289 ? 4.739 -5.906 -10.750 1.00 95.50 289 VAL A O 1
ATOM 2362 N N . LYS A 1 290 ? 4.208 -6.464 -12.861 1.00 93.88 290 LYS A N 1
ATOM 2363 C CA . LYS A 1 290 ? 3.103 -7.351 -12.475 1.00 93.88 290 LYS A CA 1
ATOM 2364 C C . LYS A 1 290 ? 3.581 -8.463 -11.534 1.00 93.88 290 LYS A C 1
ATOM 2366 O O . LYS A 1 290 ? 2.988 -8.634 -10.474 1.00 93.88 290 LYS A O 1
ATOM 2371 N N . VAL A 1 291 ? 4.645 -9.178 -11.902 1.00 94.31 291 VAL A N 1
ATOM 2372 C CA . VAL A 1 291 ? 5.203 -10.274 -11.092 1.00 94.31 291 VAL A CA 1
ATOM 2373 C C . VAL A 1 291 ? 5.638 -9.776 -9.710 1.00 94.31 291 VAL A C 1
ATOM 2375 O O . VAL A 1 291 ? 5.356 -10.431 -8.711 1.00 94.31 291 VAL A O 1
ATOM 2378 N N . ILE A 1 292 ? 6.245 -8.587 -9.621 1.00 97.00 292 ILE A N 1
ATOM 2379 C CA . ILE A 1 292 ? 6.589 -7.970 -8.331 1.00 97.00 292 ILE A CA 1
ATOM 2380 C C . ILE A 1 292 ? 5.329 -7.697 -7.498 1.00 97.00 292 ILE A C 1
ATOM 2382 O O . ILE A 1 292 ? 5.292 -8.052 -6.322 1.00 97.00 292 ILE A O 1
ATOM 2386 N N . LEU A 1 293 ? 4.282 -7.105 -8.084 1.00 95.81 293 LEU A N 1
ATOM 2387 C CA . LEU A 1 293 ? 3.023 -6.839 -7.375 1.00 95.81 293 LEU A CA 1
ATOM 2388 C C . LEU A 1 293 ? 2.354 -8.132 -6.882 1.00 95.81 293 LEU A C 1
ATOM 2390 O O . LEU A 1 293 ? 1.841 -8.168 -5.765 1.00 95.81 293 LEU A O 1
ATOM 2394 N N . GLU A 1 294 ? 2.385 -9.196 -7.682 1.00 94.56 294 GLU A N 1
ATOM 2395 C CA . GLU A 1 294 ? 1.888 -10.518 -7.288 1.00 94.56 294 GLU A CA 1
ATOM 2396 C C . GLU A 1 294 ? 2.727 -11.116 -6.149 1.00 94.56 294 GLU A C 1
ATOM 2398 O O . GLU A 1 294 ? 2.158 -11.615 -5.178 1.00 94.56 294 GLU A O 1
ATOM 2403 N N . ALA A 1 295 ? 4.058 -10.991 -6.197 1.00 96.88 295 ALA A N 1
ATOM 2404 C CA . ALA A 1 295 ? 4.951 -11.441 -5.129 1.00 96.88 295 ALA A CA 1
ATOM 2405 C C . ALA A 1 295 ? 4.688 -10.715 -3.798 1.00 96.88 295 ALA A C 1
ATOM 2407 O O . ALA A 1 295 ? 4.664 -11.356 -2.747 1.00 96.88 295 ALA A O 1
ATOM 2408 N N . LEU A 1 296 ? 4.416 -9.402 -3.822 1.00 96.50 296 LEU A N 1
ATOM 2409 C CA . LEU A 1 296 ? 4.011 -8.655 -2.622 1.00 96.50 296 LEU A CA 1
ATOM 2410 C C . LEU A 1 296 ? 2.756 -9.261 -1.982 1.00 96.50 296 LEU A C 1
ATOM 2412 O O . LEU A 1 296 ? 2.699 -9.430 -0.765 1.00 96.50 296 LEU A O 1
ATOM 2416 N N . ILE A 1 297 ? 1.761 -9.614 -2.798 1.00 94.56 297 ILE A N 1
ATOM 2417 C CA . ILE A 1 297 ? 0.504 -10.201 -2.322 1.00 94.56 297 ILE A CA 1
ATOM 2418 C C . ILE A 1 297 ? 0.726 -11.612 -1.782 1.00 94.56 297 ILE A C 1
ATOM 2420 O O . ILE A 1 297 ? 0.171 -11.948 -0.736 1.00 94.56 297 ILE A O 1
ATOM 2424 N N . VAL A 1 298 ? 1.532 -12.427 -2.466 1.00 95.69 298 VAL A N 1
ATOM 2425 C CA . VAL A 1 298 ? 1.892 -13.776 -2.006 1.00 95.69 298 VAL A CA 1
ATOM 2426 C C . VAL A 1 298 ? 2.570 -13.703 -0.641 1.00 95.69 298 VAL A C 1
ATOM 2428 O O . VAL A 1 298 ? 2.111 -14.359 0.291 1.00 95.69 298 VAL A O 1
ATOM 2431 N N . GLU A 1 299 ? 3.569 -12.836 -0.473 1.00 95.75 299 GLU A N 1
ATOM 2432 C CA . GLU A 1 299 ? 4.259 -12.671 0.810 1.00 95.75 299 GLU A CA 1
ATOM 2433 C C . GLU A 1 299 ? 3.311 -12.177 1.914 1.00 95.75 299 GLU A C 1
ATOM 2435 O O . GLU A 1 299 ? 3.348 -12.674 3.043 1.00 95.75 299 GLU A O 1
ATOM 2440 N N . MET A 1 300 ? 2.420 -11.227 1.606 1.00 94.38 300 MET A N 1
ATOM 2441 C CA . MET A 1 300 ? 1.390 -10.792 2.553 1.00 94.38 300 MET A CA 1
ATOM 2442 C C . MET A 1 300 ? 0.466 -11.946 2.960 1.00 94.38 300 MET A C 1
ATOM 2444 O O . MET A 1 300 ? 0.153 -12.118 4.140 1.00 94.38 300 MET A O 1
ATOM 2448 N N . LYS A 1 301 ? 0.022 -12.748 1.994 1.00 94.31 301 LYS A N 1
ATOM 2449 C CA . LYS A 1 301 ? -0.882 -13.872 2.233 1.00 94.31 301 LYS A CA 1
ATOM 2450 C C . LYS A 1 301 ? -0.226 -14.945 3.093 1.00 94.31 301 LYS A C 1
ATOM 2452 O O . LYS A 1 301 ? -0.817 -15.355 4.091 1.00 94.31 301 LYS A O 1
ATOM 2457 N N . GLU A 1 302 ? 0.999 -15.341 2.763 1.00 94.50 302 GLU A N 1
ATOM 2458 C CA . GLU A 1 302 ? 1.755 -16.342 3.520 1.00 94.50 302 GLU A CA 1
ATOM 2459 C C . GLU A 1 302 ? 2.002 -15.891 4.961 1.00 94.50 302 GLU A C 1
ATOM 2461 O O . GLU A 1 302 ? 1.708 -16.631 5.900 1.00 94.50 302 GLU A O 1
ATOM 2466 N N . ARG A 1 303 ? 2.457 -14.648 5.167 1.00 93.44 303 ARG A N 1
ATOM 2467 C CA . ARG A 1 303 ? 2.668 -14.116 6.523 1.00 93.44 303 ARG A CA 1
ATOM 2468 C C . ARG A 1 303 ? 1.384 -14.073 7.331 1.00 93.44 303 ARG A C 1
ATOM 2470 O O . ARG A 1 303 ? 1.398 -14.411 8.512 1.00 93.44 303 ARG A O 1
ATOM 2477 N N . TYR A 1 304 ? 0.277 -13.655 6.722 1.00 91.31 304 TYR A N 1
ATOM 2478 C CA . TYR A 1 304 ? -1.008 -13.631 7.411 1.00 91.31 304 TYR A CA 1
ATOM 2479 C C . TYR A 1 304 ? -1.435 -15.039 7.838 1.00 91.31 304 TYR A C 1
ATOM 2481 O O . TYR A 1 304 ? -1.782 -15.251 9.000 1.00 91.31 304 TYR A O 1
ATOM 2489 N N . GLN A 1 305 ? -1.367 -16.008 6.923 1.00 92.12 305 GLN A N 1
ATOM 2490 C CA . GLN A 1 305 ? -1.777 -17.392 7.173 1.00 92.12 305 GLN A CA 1
ATOM 2491 C C . GLN A 1 305 ? -0.898 -18.089 8.219 1.00 92.12 305 GLN A C 1
ATOM 2493 O O . GLN A 1 305 ? -1.408 -18.875 9.016 1.00 92.12 305 GLN A O 1
ATOM 2498 N N . ASN A 1 306 ? 0.391 -17.750 8.271 1.00 93.25 306 ASN A N 1
ATOM 2499 C CA . ASN A 1 306 ? 1.342 -18.307 9.234 1.00 93.25 306 ASN A CA 1
ATOM 2500 C C . ASN A 1 306 ? 1.388 -17.542 10.571 1.00 93.25 306 ASN A C 1
ATOM 2502 O O . ASN A 1 306 ? 2.114 -17.937 11.480 1.00 93.25 306 ASN A O 1
ATOM 2506 N N . GLY A 1 307 ? 0.636 -16.444 10.718 1.00 89.94 307 GLY A N 1
ATOM 2507 C CA . GLY A 1 307 ? 0.666 -15.605 11.923 1.00 89.94 307 GLY A CA 1
ATOM 2508 C C . GLY A 1 307 ? 1.939 -14.757 12.073 1.00 89.94 307 GLY A C 1
ATOM 2509 O O . GLY A 1 307 ? 2.245 -14.281 13.165 1.00 89.94 307 GLY A O 1
ATOM 2510 N N . GLU A 1 308 ? 2.669 -14.523 10.985 1.00 92.38 308 GLU A N 1
ATOM 2511 C CA . GLU A 1 308 ? 3.969 -13.840 10.923 1.00 92.38 308 GLU A CA 1
ATOM 2512 C C . GLU A 1 308 ? 3.831 -12.351 10.548 1.00 92.38 308 GLU A C 1
ATOM 2514 O O . GLU A 1 308 ? 4.634 -11.784 9.807 1.00 92.38 308 GLU A O 1
ATOM 2519 N N . MET A 1 309 ? 2.800 -11.669 11.049 1.00 88.62 309 MET A N 1
ATOM 2520 C CA . MET A 1 309 ? 2.565 -10.251 10.717 1.00 88.62 309 MET A CA 1
ATOM 2521 C C . MET A 1 309 ? 3.607 -9.297 11.332 1.00 88.62 309 MET A C 1
ATOM 2523 O O . MET A 1 309 ? 3.751 -8.160 10.888 1.00 88.62 309 MET A O 1
ATOM 2527 N N . SER A 1 310 ? 4.363 -9.751 12.335 1.00 87.81 310 SER A N 1
ATOM 2528 C CA . SER A 1 310 ? 5.307 -8.943 13.119 1.00 87.81 310 SER A CA 1
ATOM 2529 C C . SER A 1 310 ? 6.783 -9.249 12.829 1.00 87.81 310 SER A C 1
ATOM 2531 O O . SER A 1 310 ? 7.614 -9.171 13.734 1.00 87.81 310 SER A O 1
ATOM 2533 N N . LEU A 1 311 ? 7.127 -9.632 11.595 1.00 91.75 311 LEU A N 1
ATOM 2534 C CA . LEU A 1 311 ? 8.532 -9.810 11.206 1.00 91.75 311 LEU A CA 1
ATOM 2535 C C . LEU A 1 311 ? 9.308 -8.492 11.298 1.00 91.75 311 LEU A C 1
ATOM 2537 O O . LEU A 1 311 ? 8.781 -7.426 10.967 1.00 91.75 311 LEU A O 1
ATOM 2541 N N . SER A 1 312 ? 10.585 -8.580 11.677 1.00 94.69 312 SER A N 1
ATOM 2542 C CA . SER A 1 312 ? 11.483 -7.423 11.669 1.00 94.69 312 SER A CA 1
ATOM 2543 C C . SER A 1 312 ? 11.625 -6.839 10.253 1.00 94.69 312 SER A C 1
ATOM 2545 O O . SER A 1 312 ? 11.418 -7.561 9.268 1.00 94.69 312 SER A O 1
ATOM 2547 N N . PRO A 1 313 ? 11.985 -5.552 10.103 1.00 95.94 313 PRO A N 1
ATOM 2548 C CA . PRO A 1 313 ? 12.233 -4.955 8.790 1.00 95.94 313 PRO A CA 1
ATOM 2549 C C . PRO A 1 313 ? 13.305 -5.699 7.981 1.00 95.94 313 PRO A C 1
ATOM 2551 O O . PRO A 1 313 ? 13.067 -6.017 6.816 1.00 95.94 313 PRO A O 1
ATOM 2554 N N . ALA A 1 314 ? 14.435 -6.065 8.593 1.00 97.75 314 ALA A N 1
ATOM 2555 C CA . ALA A 1 314 ? 15.480 -6.868 7.950 1.00 97.75 314 ALA A CA 1
ATOM 2556 C C . ALA A 1 314 ? 14.953 -8.203 7.391 1.00 97.75 314 ALA A C 1
ATOM 2558 O O . ALA A 1 314 ? 15.136 -8.498 6.209 1.00 97.75 314 ALA A O 1
ATOM 2559 N N . GLU A 1 315 ? 14.244 -8.990 8.209 1.00 97.12 315 GLU A N 1
ATOM 2560 C CA . GLU A 1 315 ? 13.667 -10.263 7.756 1.00 97.12 315 GLU A CA 1
ATOM 2561 C C . GLU A 1 315 ? 12.589 -10.037 6.693 1.00 97.12 315 GLU A C 1
ATOM 2563 O O . GLU A 1 315 ? 12.492 -10.791 5.724 1.00 97.12 315 GLU A O 1
ATOM 2568 N N . SER A 1 316 ? 11.831 -8.944 6.828 1.00 96.00 316 SER A N 1
ATOM 2569 C CA . SER A 1 316 ? 10.793 -8.588 5.871 1.00 96.00 316 SER A CA 1
ATOM 2570 C C . SER A 1 316 ? 11.353 -8.331 4.475 1.00 96.00 316 SER A C 1
ATOM 2572 O O . SER A 1 316 ? 10.776 -8.816 3.505 1.00 96.00 316 SER A O 1
ATOM 2574 N N . ASN A 1 317 ? 12.460 -7.589 4.382 1.00 98.31 317 ASN A N 1
ATOM 2575 C CA . ASN A 1 317 ? 13.156 -7.328 3.121 1.00 98.31 317 ASN A CA 1
ATOM 2576 C C . ASN A 1 317 ? 13.801 -8.605 2.579 1.00 98.31 317 ASN A C 1
ATOM 2578 O O . ASN A 1 317 ? 13.637 -8.916 1.406 1.00 98.31 317 ASN A O 1
ATOM 2582 N N . ARG A 1 318 ? 14.489 -9.378 3.428 1.00 98.38 318 ARG A N 1
ATOM 2583 C CA . ARG A 1 318 ? 15.181 -10.609 3.018 1.00 98.38 318 ARG A CA 1
ATOM 2584 C C . ARG A 1 318 ? 14.236 -11.614 2.366 1.00 98.38 318 ARG A C 1
ATOM 2586 O O . ARG A 1 318 ? 14.559 -12.153 1.310 1.00 98.38 318 ARG A O 1
ATOM 2593 N N . ARG A 1 319 ? 13.086 -11.877 2.992 1.00 97.12 319 ARG A N 1
ATOM 2594 C CA . ARG A 1 319 ? 12.082 -12.792 2.437 1.00 97.12 319 ARG A CA 1
ATOM 2595 C C . ARG A 1 319 ? 11.492 -12.272 1.138 1.00 97.12 319 ARG A C 1
ATOM 2597 O O . ARG A 1 319 ? 11.435 -13.025 0.173 1.00 97.12 319 ARG A O 1
ATOM 2604 N N . LEU A 1 320 ? 11.098 -11.000 1.108 1.00 98.00 320 LEU A N 1
ATOM 2605 C CA . LEU A 1 320 ? 10.469 -10.419 -0.072 1.00 98.00 320 LEU A CA 1
ATOM 2606 C C . LEU A 1 320 ? 11.421 -10.398 -1.276 1.00 98.00 320 LEU A C 1
ATOM 2608 O O . LEU A 1 320 ? 11.024 -10.805 -2.362 1.00 98.00 320 LEU A O 1
ATOM 2612 N N . ILE A 1 321 ? 12.680 -10.000 -1.075 1.00 98.50 321 ILE A N 1
ATOM 2613 C CA . ILE A 1 321 ? 13.715 -10.029 -2.119 1.00 98.50 321 ILE A CA 1
ATOM 2614 C C . ILE A 1 321 ? 13.883 -11.450 -2.662 1.00 98.50 321 ILE A C 1
ATOM 2616 O O . ILE A 1 321 ? 13.761 -11.649 -3.864 1.00 98.50 321 ILE A O 1
ATOM 2620 N N . ARG A 1 322 ? 14.051 -12.452 -1.787 1.00 98.19 322 ARG A N 1
ATOM 2621 C CA . ARG A 1 322 ? 14.167 -13.860 -2.207 1.00 98.19 322 ARG A CA 1
ATOM 2622 C C . ARG A 1 322 ? 12.943 -14.355 -2.968 1.00 98.19 322 ARG A C 1
ATOM 2624 O O . ARG A 1 322 ? 13.079 -15.123 -3.915 1.00 98.19 322 ARG A O 1
ATOM 2631 N N . LEU A 1 323 ? 11.745 -13.966 -2.536 1.00 97.75 323 LEU A N 1
ATOM 2632 C CA . LEU A 1 323 ? 10.519 -14.345 -3.228 1.00 97.75 323 LEU A CA 1
ATOM 2633 C C . LEU A 1 323 ? 10.514 -13.773 -4.646 1.00 97.75 323 LEU A C 1
ATOM 2635 O O . LEU A 1 323 ? 10.274 -14.526 -5.582 1.00 97.75 323 LEU A O 1
ATOM 2639 N N . ILE A 1 324 ? 10.829 -12.483 -4.798 1.00 97.75 324 ILE A N 1
ATOM 2640 C CA . ILE A 1 324 ? 10.894 -11.805 -6.098 1.00 97.75 324 ILE A CA 1
ATOM 2641 C C . ILE A 1 324 ? 11.987 -12.420 -6.988 1.00 97.75 324 ILE A C 1
ATOM 2643 O O . ILE A 1 324 ? 11.730 -12.692 -8.157 1.00 97.75 324 ILE A O 1
ATOM 2647 N N . GLU A 1 325 ? 13.171 -12.704 -6.438 1.00 96.62 325 GLU A N 1
ATOM 2648 C CA . GLU A 1 325 ? 14.280 -13.385 -7.129 1.00 96.62 325 GLU A CA 1
ATOM 2649 C C . GLU A 1 325 ? 13.871 -14.730 -7.734 1.00 96.62 325 GLU A C 1
ATOM 2651 O O . GLU A 1 325 ? 14.317 -15.075 -8.822 1.00 96.62 325 GLU A O 1
ATOM 2656 N N . ASN A 1 326 ? 13.019 -15.489 -7.044 1.00 96.00 326 ASN A N 1
ATOM 2657 C CA . ASN A 1 326 ? 12.610 -16.820 -7.488 1.00 96.00 326 ASN A CA 1
ATOM 2658 C C . ASN A 1 326 ? 11.529 -16.805 -8.579 1.00 96.00 326 ASN A C 1
ATOM 2660 O O . ASN A 1 326 ? 11.302 -17.841 -9.208 1.00 96.00 326 ASN A O 1
ATOM 2664 N N . VAL A 1 327 ? 10.822 -15.685 -8.764 1.00 93.44 327 VAL A N 1
ATOM 2665 C CA . VAL A 1 327 ? 9.688 -15.586 -9.702 1.00 93.44 327 VAL A CA 1
ATOM 2666 C C . VAL A 1 327 ? 9.978 -14.739 -10.945 1.00 93.44 327 VAL A C 1
ATOM 2668 O O . VAL A 1 327 ? 9.173 -14.766 -11.878 1.00 93.44 327 VAL A O 1
ATOM 2671 N N . LEU A 1 328 ? 11.088 -13.992 -10.966 1.00 89.06 328 LEU A N 1
ATOM 2672 C CA . LEU A 1 328 ? 11.550 -13.195 -12.113 1.00 89.06 328 LEU A CA 1
ATOM 2673 C C . LEU A 1 328 ? 12.433 -13.996 -13.079 1.00 89.06 328 LEU A C 1
ATOM 2675 O O . LEU A 1 328 ? 12.322 -13.722 -14.299 1.00 89.06 328 LEU A O 1
#

Radius of gyration: 23.39 Å; chains: 1; bounding box: 63×46×77 Å

Sequence (328 aa):
MRSWYFILACLLVLLVDRECQARTFLPGCSGSLSALLNSHEQTYHPVIRVTRTAKRLTDRDVENSLGVIYAINDFFKGLLPLPPKLNLTLRYTSYKTFYVHSERRLEIPRRRVLRGQTSSREETYIILAHEYGHAIFSHLLDLNFPELGEKIQNLKTEIDRQTGLEASLIQELRALKADDPRRPDLLNELKSLNSRSLQLEWLKLADFGWGFGELAADLIGVVYAGFGEAIAEVIHEPGDARFRDFTVEHSVEGFDRNQEHERFAPTRFWLWENVLNRDDFALKGPNKVKVILEALIVEMKERYQNGEMSLSPAESNRRLIRLIENVL

Foldseek 3Di:
DPPVVVVVVVVPPPDDDDPDPDDDDDDDDDDDPVVVPPDPPVPLQAAEAEDEPDPPDDVVVVVLLSVLSVVLSVLQPPPDPHQFHAYEYEDQPDPDFAQDLVRSYTYQHCVQVPDPPPDDVLLSSLSSQLRSLLRRLSVVCCVPPVVLVVVLVVLVVLLVVLVVLLVVLVVVLVVDDPPPPCNVVSVVVNVPRPNVVSVVVNVLSCLLCLLLSNLSSLLRSCLSSLHQQSQLSSDPDPPLSLQSRLCHADDLPPDADSPSSNLQSNLSVLCCVPPSVDPCCVPCVSVLSSLLSVLSSVLSVVCVVVVNSDDGSSVVNVVSSVSSVVRD

Secondary structure (DSSP, 8-state):
--SSHHHHHHTS---S----S-----------GGGGSS------S-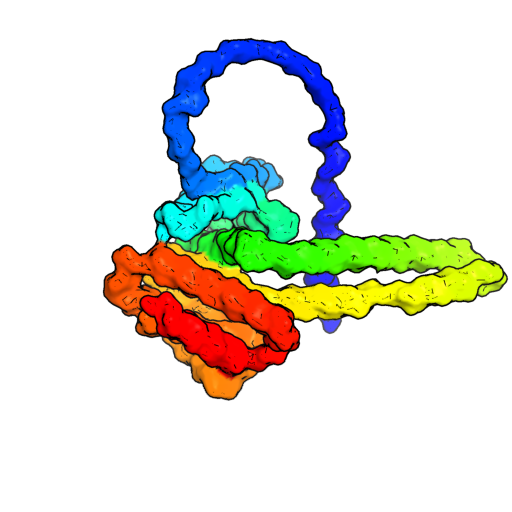-EEEEE-STT--HHHHHHHHHHHHHHHHHTTTTSSSPPPEEEEEESS-SS-EEEGGGTEEEEEHHHHHS-SS--HHHHHHHHHHHHHHHHHHHHHHHH-HHHHHHHHHHHHHHHHHHHHHHHHHHHHHHS-TT-TTHHHHHHHHHH--HHHHHHHHHHHHHHHHHHHHHHHHHHHHHHHTSTTHHHHH---TTTHHHH-SSS---STT----STTTTTHHHHHHHIIIIITSTTHHHHHHHHHHHHHHHHHHHHHHHHHHT-TT--HHHHHHHHHHHHHHH-